Protein AF-0000000084446200 (afdb_homodimer)

pLDDT: mean 96.36, std 4.44, range [69.12, 98.94]

Organism: NCBI:txid207340

InterPro domains:
  IPR011051 RmlC-like cupin domain superfamily [SSF51182] (21-88)
  IPR014710 RmlC-like jelly roll fold [G3DSA:2.60.120.10] (8-110)
  IPR047713 Uncharacterised cupin fold protein DHCW [NF038084] (5-110)

Radius of gyration: 17.18 Å; Cα contacts (8 Å, |Δi|>4): 659; chains: 2; bounding box: 36×48×39 Å

Sequence (220 aa):
MKLPALPFTPVHWDALPATEHKGETGTALWRTLNNGDVRMRVVEYSPGYVADHWCDRGHIIYVLEGMLRSELKDGRSVTLTAGHGYTVSDFGDAPHRSSTETGAKLFIVDMKLPALPFTPVHWDALPATEHKGETGTALWRTLNNGDVRMRVVEYSPGYVADHWCDRGHIIYVLEGMLRSELKDGRSVTLTAGHGYTVSDFGDAPHRSSTETGAKLFIVD

Structure (mmCIF, N/CA/C/O backbone):
data_AF-0000000084446200-model_v1
#
loop_
_entity.id
_entity.type
_entity.pdbx_description
1 polymer 'Cupin 2 conserved barrel domain-containing protein'
#
loop_
_atom_site.group_PDB
_atom_site.id
_atom_site.type_symbol
_atom_site.label_atom_id
_atom_site.label_alt_id
_atom_site.label_comp_id
_atom_site.label_asym_id
_atom_site.label_entity_id
_atom_site.label_seq_id
_atom_site.pdbx_PDB_ins_code
_atom_site.Cartn_x
_atom_site.Cartn_y
_atom_site.Cartn_z
_atom_site.occupancy
_atom_site.B_iso_or_equiv
_atom_site.auth_seq_id
_atom_site.auth_comp_id
_atom_site.auth_asym_id
_atom_site.auth_atom_id
_atom_site.pdbx_PDB_model_num
ATOM 1 N N . MET A 1 1 ? -3.885 -2.074 12.93 1 69.12 1 MET A N 1
ATOM 2 C CA . MET A 1 1 ? -2.547 -2.646 12.828 1 69.12 1 MET A CA 1
ATOM 3 C C . MET A 1 1 ? -1.571 -1.909 13.742 1 69.12 1 MET A C 1
ATOM 5 O O . MET A 1 1 ? -1.647 -0.687 13.883 1 69.12 1 MET A O 1
ATOM 9 N N . LYS A 1 2 ? -0.891 -2.701 14.547 1 76 2 LYS A N 1
ATOM 10 C CA . LYS A 1 2 ? 0.124 -2.051 15.367 1 76 2 LYS A CA 1
ATOM 11 C C . LYS A 1 2 ? 1.47 -2.008 14.656 1 76 2 LYS A C 1
ATOM 13 O O . LYS A 1 2 ? 2.059 -3.051 14.367 1 76 2 LYS A O 1
ATOM 18 N N . LEU A 1 3 ? 1.813 -0.75 14.219 1 82.75 3 LEU A N 1
ATOM 19 C CA . LEU A 1 3 ? 3.121 -0.576 13.594 1 82.75 3 LEU A CA 1
ATOM 20 C C . LEU A 1 3 ? 4.211 -0.43 14.648 1 82.75 3 LEU A C 1
ATOM 22 O O . LEU A 1 3 ? 4.004 0.219 15.68 1 82.75 3 LEU A O 1
ATOM 26 N N . PRO A 1 4 ? 5.262 -1.135 14.43 1 83.94 4 PRO A N 1
ATOM 27 C CA . PRO A 1 4 ? 6.391 -0.859 15.32 1 83.94 4 PRO A CA 1
ATOM 28 C C . PRO A 1 4 ? 6.734 0.626 15.398 1 83.94 4 PRO A C 1
ATOM 30 O O . PRO A 1 4 ? 6.41 1.385 14.477 1 83.94 4 PRO A O 1
ATOM 33 N N . ALA A 1 5 ? 7.41 0.904 16.5 1 87.31 5 ALA A N 1
ATOM 34 C CA . ALA A 1 5 ? 7.762 2.307 16.703 1 87.31 5 ALA A CA 1
ATOM 35 C C . ALA A 1 5 ? 8.625 2.828 15.562 1 87.31 5 ALA A C 1
ATOM 37 O O . ALA A 1 5 ? 9.672 2.25 15.258 1 87.31 5 ALA A O 1
ATOM 38 N N . LEU A 1 6 ? 8.25 3.844 14.914 1 89.88 6 LEU A N 1
ATOM 39 C CA . LEU A 1 6 ? 8.938 4.508 13.812 1 89.88 6 LEU A CA 1
ATOM 40 C C . LEU A 1 6 ? 8.531 5.977 13.727 1 89.88 6 LEU A C 1
ATOM 42 O O . LEU A 1 6 ? 7.344 6.301 13.734 1 89.88 6 LEU A O 1
ATOM 46 N N . PRO A 1 7 ? 9.586 6.828 13.82 1 94.25 7 PRO A N 1
ATOM 47 C CA . PRO A 1 7 ? 9.211 8.227 13.594 1 94.25 7 PRO A CA 1
ATOM 48 C C . PRO A 1 7 ? 8.633 8.461 12.195 1 94.25 7 PRO A C 1
ATOM 50 O O . PRO A 1 7 ? 8.711 7.582 11.336 1 94.25 7 PRO A O 1
ATOM 53 N N . PHE A 1 8 ? 7.965 9.586 12.031 1 96.62 8 PHE A N 1
ATOM 54 C CA . PHE A 1 8 ? 7.539 9.953 10.688 1 96.62 8 PHE A CA 1
ATOM 55 C C . PHE A 1 8 ? 8.711 9.898 9.711 1 96.62 8 PHE A C 1
ATOM 57 O O . PHE A 1 8 ? 9.688 10.633 9.859 1 96.62 8 PHE A O 1
ATOM 64 N N . THR A 1 9 ? 8.617 9.055 8.75 1 96.31 9 THR A N 1
ATOM 65 C CA . THR A 1 9 ? 9.703 8.812 7.809 1 96.31 9 THR A CA 1
ATOM 66 C C . THR A 1 9 ? 9.211 8.945 6.367 1 96.31 9 THR A C 1
ATOM 68 O O . THR A 1 9 ? 8.508 8.062 5.867 1 96.31 9 THR A O 1
ATOM 71 N N . PRO A 1 10 ? 9.539 10.07 5.711 1 97 10 PRO A N 1
ATOM 72 C CA . PRO A 1 10 ? 9.234 10.141 4.281 1 97 10 PRO A CA 1
ATOM 73 C C . PRO A 1 10 ? 10.008 9.109 3.461 1 97 10 PRO A C 1
ATOM 75 O O . PRO A 1 10 ? 11.156 8.789 3.783 1 97 10 PRO A O 1
ATOM 78 N N . VAL A 1 11 ? 9.398 8.633 2.457 1 97.06 11 VAL A N 1
ATOM 79 C CA . VAL A 1 11 ? 10.016 7.605 1.628 1 97.06 11 VAL A CA 1
ATOM 80 C C . VAL A 1 11 ? 9.875 7.973 0.153 1 97.06 11 VAL A C 1
ATOM 82 O O . VAL A 1 11 ? 8.766 8.219 -0.325 1 97.06 11 VAL A O 1
ATOM 85 N N . HIS A 1 12 ? 10.984 8.078 -0.557 1 96.75 12 HIS A N 1
ATOM 86 C CA . HIS A 1 12 ? 10.992 8.016 -2.014 1 96.75 12 HIS A CA 1
ATOM 87 C C . HIS A 1 12 ? 11.219 6.594 -2.51 1 96.75 12 HIS A C 1
ATOM 89 O O . HIS A 1 12 ? 12.359 6.145 -2.627 1 96.75 12 HIS A O 1
ATOM 95 N N . TRP A 1 13 ? 10.156 5.965 -2.805 1 94.62 13 TRP A N 1
ATOM 96 C CA . TRP A 1 13 ? 10.211 4.52 -3.002 1 94.62 13 TRP A CA 1
ATOM 97 C C . TRP A 1 13 ? 11.156 4.16 -4.137 1 94.62 13 TRP A C 1
ATOM 99 O O . TRP A 1 13 ? 11.891 3.172 -4.055 1 94.62 13 TRP A O 1
ATOM 109 N N . ASP A 1 14 ? 11.125 4.953 -5.191 1 91 14 ASP A N 1
ATOM 110 C CA . ASP A 1 14 ? 11.945 4.664 -6.367 1 91 14 ASP A CA 1
ATOM 111 C C . ASP A 1 14 ? 13.422 4.938 -6.094 1 91 14 ASP A C 1
ATOM 113 O O . ASP A 1 14 ? 14.289 4.543 -6.875 1 91 14 ASP A O 1
ATOM 117 N N . ALA A 1 15 ? 13.695 5.598 -5.031 1 94.44 15 ALA A N 1
ATOM 118 C CA . ALA A 1 15 ? 15.078 5.957 -4.734 1 94.44 15 ALA A CA 1
ATOM 119 C C . ALA A 1 15 ? 15.75 4.891 -3.871 1 94.44 15 ALA A C 1
ATOM 121 O O . ALA A 1 15 ? 16.969 4.902 -3.697 1 94.44 15 ALA A O 1
ATOM 122 N N . LEU A 1 16 ? 15 3.973 -3.229 1 96.44 16 LEU A N 1
ATOM 123 C CA . LEU A 1 16 ? 15.57 2.887 -2.439 1 96.44 16 LEU A CA 1
ATOM 124 C C . LEU A 1 16 ? 16.406 1.956 -3.316 1 96.44 16 LEU A C 1
ATOM 126 O O . LEU A 1 16 ? 16.094 1.763 -4.492 1 96.44 16 LEU A O 1
ATOM 130 N N . PRO A 1 17 ? 17.516 1.439 -2.738 1 97.38 17 PRO A N 1
ATOM 131 C CA . PRO A 1 17 ? 18.281 0.461 -3.525 1 97.38 17 PRO A CA 1
ATOM 132 C C . PRO A 1 17 ? 17.438 -0.745 -3.932 1 97.38 17 PRO A C 1
ATOM 134 O O . PRO A 1 17 ? 16.594 -1.2 -3.158 1 97.38 17 PRO A O 1
ATOM 137 N N . ALA A 1 18 ? 17.734 -1.187 -5.137 1 98.06 18 ALA A N 1
ATOM 138 C CA . ALA A 1 18 ? 16.984 -2.326 -5.656 1 98.06 18 ALA A CA 1
ATOM 139 C C . ALA A 1 18 ? 17.812 -3.605 -5.59 1 98.06 18 ALA A C 1
ATOM 141 O O . ALA A 1 18 ? 19.031 -3.568 -5.742 1 98.06 18 ALA A O 1
ATOM 142 N N . THR A 1 19 ? 17.188 -4.734 -5.309 1 98.56 19 THR A N 1
ATOM 143 C CA . THR A 1 19 ? 17.766 -6.062 -5.484 1 98.56 19 THR A CA 1
ATOM 144 C C . THR A 1 19 ? 17.047 -6.824 -6.598 1 98.56 19 THR A C 1
ATOM 146 O O . THR A 1 19 ? 15.828 -6.703 -6.75 1 98.56 19 THR A O 1
ATOM 149 N N . GLU A 1 20 ? 17.812 -7.57 -7.293 1 98.5 20 GLU A N 1
ATOM 150 C CA . GLU A 1 20 ? 17.219 -8.336 -8.383 1 98.5 20 GLU A CA 1
ATOM 151 C C . GLU A 1 20 ? 16.969 -9.781 -7.969 1 98.5 20 GLU A C 1
ATOM 153 O O . GLU A 1 20 ? 17.797 -10.406 -7.32 1 98.5 20 GLU A O 1
ATOM 158 N N . HIS A 1 21 ? 15.812 -10.266 -8.25 1 98.5 21 HIS A N 1
ATOM 159 C CA . HIS A 1 21 ? 15.414 -11.648 -7.992 1 98.5 21 HIS A CA 1
ATOM 160 C C . HIS A 1 21 ? 14.93 -12.328 -9.273 1 98.5 21 HIS A C 1
ATOM 162 O O . HIS A 1 21 ? 14.031 -11.82 -9.945 1 98.5 21 HIS A O 1
ATOM 168 N N . LYS A 1 22 ? 15.469 -13.469 -9.539 1 98.5 22 LYS A N 1
ATOM 169 C CA . LYS A 1 22 ? 15.094 -14.172 -10.758 1 98.5 22 LYS A CA 1
ATOM 170 C C . LYS A 1 22 ? 13.805 -14.977 -10.555 1 98.5 22 LYS A C 1
ATOM 172 O O . LYS A 1 22 ? 13.602 -15.57 -9.492 1 98.5 22 LYS A O 1
ATOM 177 N N . GLY A 1 23 ? 12.961 -14.922 -11.562 1 98.56 23 GLY A N 1
ATOM 178 C CA . GLY A 1 23 ? 11.875 -15.875 -11.656 1 98.56 23 GLY A CA 1
ATOM 179 C C . GLY A 1 23 ? 12.227 -17.109 -12.469 1 98.56 23 GLY A C 1
ATOM 180 O O . GLY A 1 23 ? 13.391 -17.297 -12.836 1 98.56 23 GLY A O 1
ATOM 181 N N . GLU A 1 24 ? 11.172 -18.031 -12.609 1 98.75 24 GLU A N 1
ATOM 182 C CA . GLU A 1 24 ? 11.375 -19.047 -13.633 1 98.75 24 GLU A CA 1
ATOM 183 C C . GLU A 1 24 ? 11.789 -18.406 -14.961 1 98.75 24 GLU A C 1
ATOM 185 O O . GLU A 1 24 ? 12.648 -18.938 -15.664 1 98.75 24 GLU A O 1
ATOM 190 N N . THR A 1 25 ? 11.094 -17.344 -15.312 1 98.88 25 THR A N 1
ATOM 191 C CA . THR A 1 25 ? 11.477 -16.438 -16.391 1 98.88 25 THR A CA 1
ATOM 192 C C . THR A 1 25 ? 11.43 -14.984 -15.922 1 98.88 25 THR A C 1
ATOM 194 O O . THR A 1 25 ? 10.727 -14.656 -14.969 1 98.88 25 THR A O 1
ATOM 197 N N . GLY A 1 26 ? 12.188 -14.117 -16.547 1 98.75 26 GLY A N 1
ATOM 198 C CA . GLY A 1 26 ? 12.188 -12.703 -16.219 1 98.75 26 GLY A CA 1
ATOM 199 C C . GLY A 1 26 ? 12.797 -12.398 -14.859 1 98.75 26 GLY A C 1
ATOM 200 O O . GLY A 1 26 ? 13.477 -13.25 -14.273 1 98.75 26 GLY A O 1
ATOM 201 N N . THR A 1 27 ? 12.594 -11.18 -14.461 1 98.81 27 THR A N 1
ATOM 202 C CA . THR A 1 27 ? 13.211 -10.727 -13.219 1 98.81 27 THR A CA 1
ATOM 203 C C . THR A 1 27 ? 12.25 -9.828 -12.438 1 98.81 27 THR A C 1
ATOM 205 O O . THR A 1 27 ? 11.32 -9.258 -13.008 1 98.81 27 THR A O 1
ATOM 208 N N . ALA A 1 28 ? 12.508 -9.836 -11.148 1 98.81 28 ALA A N 1
ATOM 209 C CA . ALA A 1 28 ? 11.844 -8.906 -10.242 1 98.81 28 ALA A CA 1
ATOM 210 C C . ALA A 1 28 ? 12.852 -7.977 -9.57 1 98.81 28 ALA A C 1
ATOM 212 O O . ALA A 1 28 ? 13.891 -8.43 -9.086 1 98.81 28 ALA A O 1
ATOM 213 N N . LEU A 1 29 ? 12.555 -6.707 -9.641 1 98.75 29 LEU A N 1
ATOM 214 C CA . LEU A 1 29 ? 13.32 -5.734 -8.875 1 98.75 29 LEU A CA 1
ATOM 215 C C . LEU A 1 29 ? 12.578 -5.332 -7.605 1 98.75 29 LEU A C 1
ATOM 217 O O . LEU A 1 29 ? 11.422 -4.895 -7.668 1 98.75 29 LEU A O 1
ATOM 221 N N . TRP A 1 30 ? 13.258 -5.539 -6.461 1 98.62 30 TRP A N 1
ATOM 222 C CA . TRP A 1 30 ? 12.633 -5.25 -5.176 1 98.62 30 TRP A CA 1
ATOM 223 C C . TRP A 1 30 ? 13.281 -4.043 -4.516 1 98.62 30 TRP A C 1
ATOM 225 O O . TRP A 1 30 ? 14.508 -3.99 -4.375 1 98.62 30 TRP A O 1
ATOM 235 N N . ARG A 1 31 ? 12.523 -3.047 -4.211 1 98.56 31 ARG A N 1
ATOM 236 C CA . ARG A 1 31 ? 12.898 -1.97 -3.303 1 98.56 31 ARG A CA 1
ATOM 237 C C . ARG A 1 31 ? 12.156 -2.088 -1.975 1 98.56 31 ARG A C 1
ATOM 239 O O . ARG A 1 31 ? 10.93 -1.956 -1.929 1 98.56 31 ARG A O 1
ATOM 246 N N . THR A 1 32 ? 12.922 -2.346 -0.852 1 97.94 32 THR A N 1
ATOM 247 C CA . THR A 1 32 ? 12.305 -2.818 0.384 1 97.94 32 THR A CA 1
ATOM 248 C C . THR A 1 32 ? 12.625 -1.876 1.541 1 97.94 32 THR A C 1
ATOM 250 O O . THR A 1 32 ? 13.758 -1.409 1.674 1 97.94 32 THR A O 1
ATOM 253 N N . LEU A 1 33 ? 11.633 -1.521 2.305 1 95.94 33 LEU A N 1
ATOM 254 C CA . LEU A 1 33 ? 11.773 -0.875 3.604 1 95.94 33 LEU A CA 1
ATOM 255 C C . LEU A 1 33 ? 11.195 -1.749 4.711 1 95.94 33 LEU A C 1
ATOM 257 O O . LEU A 1 33 ? 10.039 -2.166 4.637 1 95.94 33 LEU A O 1
ATOM 261 N N . ASN A 1 34 ? 12.016 -2.02 5.738 1 94.12 34 ASN A N 1
ATOM 262 C CA . ASN A 1 34 ? 11.57 -2.822 6.875 1 94.12 34 ASN A CA 1
ATOM 263 C C . ASN A 1 34 ? 11.359 -1.964 8.117 1 94.12 34 ASN A C 1
ATOM 265 O O . ASN A 1 34 ? 12.156 -1.072 8.406 1 94.12 34 ASN A O 1
ATOM 269 N N . ASN A 1 35 ? 10.258 -2.174 8.727 1 90.12 35 ASN A N 1
ATOM 270 C CA . ASN A 1 35 ? 9.977 -1.626 10.047 1 90.12 35 ASN A CA 1
ATOM 271 C C . ASN A 1 35 ? 9.469 -2.703 11 1 90.12 35 ASN A C 1
ATOM 273 O O . ASN A 1 35 ? 8.266 -2.951 11.078 1 90.12 35 ASN A O 1
ATOM 277 N N . GLY A 1 36 ? 10.422 -3.236 11.852 1 88.56 36 GLY A N 1
ATOM 278 C CA . GLY A 1 36 ? 10.055 -4.371 12.688 1 88.56 36 GLY A CA 1
ATOM 279 C C . GLY A 1 36 ? 9.578 -5.566 11.883 1 88.56 36 GLY A C 1
ATOM 280 O O . GLY A 1 36 ? 10.273 -6.043 10.992 1 88.56 36 GLY A O 1
ATOM 281 N N . ASP A 1 37 ? 8.328 -5.945 12.148 1 88.19 37 ASP A N 1
ATOM 282 C CA . ASP A 1 37 ? 7.793 -7.129 11.477 1 88.19 37 ASP A CA 1
ATOM 283 C C . ASP A 1 37 ? 6.969 -6.738 10.25 1 88.19 37 ASP A C 1
ATOM 285 O O . ASP A 1 37 ? 6.27 -7.574 9.68 1 88.19 37 ASP A O 1
ATOM 289 N N . VAL A 1 38 ? 7 -5.484 9.891 1 92.62 38 VAL A N 1
ATOM 290 C CA . VAL A 1 38 ? 6.289 -5.012 8.703 1 92.62 38 VAL A CA 1
ATOM 291 C C . VAL A 1 38 ? 7.281 -4.746 7.574 1 92.62 38 VAL A C 1
ATOM 293 O O . VAL A 1 38 ? 8.289 -4.055 7.773 1 92.62 38 VAL A O 1
ATOM 296 N N . ARG A 1 39 ? 7 -5.316 6.488 1 95.5 39 ARG A N 1
ATOM 297 C CA . ARG A 1 39 ? 7.805 -5.098 5.289 1 95.5 39 ARG A CA 1
ATOM 298 C C . ARG A 1 39 ? 6.988 -4.391 4.211 1 95.5 39 ARG A C 1
ATOM 300 O O . ARG A 1 39 ? 5.848 -4.766 3.939 1 95.5 39 ARG A O 1
ATOM 307 N N . MET A 1 40 ? 7.539 -3.311 3.654 1 96.75 40 MET A N 1
ATOM 308 C CA . MET A 1 40 ? 6.98 -2.566 2.529 1 96.75 40 MET A CA 1
ATOM 309 C C . MET A 1 40 ? 7.895 -2.646 1.312 1 96.75 40 MET A C 1
ATOM 311 O O . MET A 1 40 ? 9.109 -2.447 1.427 1 96.75 40 MET A O 1
ATOM 315 N N . ARG A 1 41 ? 7.25 -2.932 0.152 1 97.88 41 ARG A N 1
ATOM 316 C CA . ARG A 1 41 ? 8.094 -3.078 -1.028 1 97.88 41 ARG A CA 1
ATOM 317 C C . ARG A 1 41 ? 7.422 -2.484 -2.262 1 97.88 41 ARG A C 1
ATOM 319 O O . ARG A 1 41 ? 6.207 -2.611 -2.434 1 97.88 41 ARG A O 1
ATOM 326 N N . VAL A 1 42 ? 8.227 -1.873 -3.055 1 98.62 42 VAL A N 1
ATOM 327 C CA . VAL A 1 42 ? 7.859 -1.684 -4.453 1 98.62 42 VAL A CA 1
ATOM 328 C C . VAL A 1 42 ? 8.57 -2.727 -5.316 1 98.62 42 VAL A C 1
ATOM 330 O O . VAL A 1 42 ? 9.797 -2.816 -5.309 1 98.62 42 VAL A O 1
ATOM 333 N N . VAL A 1 43 ? 7.809 -3.488 -5.988 1 98.75 43 VAL A N 1
ATOM 334 C CA . VAL A 1 43 ? 8.328 -4.586 -6.797 1 98.75 43 VAL A CA 1
ATOM 335 C C . VAL A 1 43 ? 8.008 -4.34 -8.273 1 98.75 43 VAL A C 1
ATOM 337 O O . VAL A 1 43 ? 6.879 -3.998 -8.617 1 98.75 43 VAL A O 1
ATOM 340 N N . GLU A 1 44 ? 8.961 -4.465 -9.078 1 98.81 44 GLU A N 1
ATOM 341 C CA . GLU A 1 44 ? 8.773 -4.375 -10.523 1 98.81 44 GLU A CA 1
ATOM 342 C C . GLU A 1 44 ? 9.078 -5.703 -11.203 1 98.81 44 GLU A C 1
ATOM 344 O O . GLU A 1 44 ? 10.18 -6.242 -11.062 1 98.81 44 GLU A O 1
ATOM 349 N N . TYR A 1 45 ? 8.141 -6.184 -11.875 1 98.88 45 TYR A N 1
ATOM 350 C CA . TYR A 1 45 ? 8.32 -7.391 -12.672 1 98.88 45 TYR A CA 1
ATOM 351 C C . TYR A 1 45 ? 8.625 -7.043 -14.125 1 98.88 45 TYR A C 1
ATOM 353 O O . TYR A 1 45 ? 7.938 -6.211 -14.727 1 98.88 45 TYR A O 1
ATOM 361 N N . SER A 1 46 ? 9.594 -7.719 -14.727 1 98.94 46 SER A N 1
ATOM 362 C CA . SER A 1 46 ? 9.883 -7.551 -16.141 1 98.94 46 SER A CA 1
ATOM 363 C C . SER A 1 46 ? 8.82 -8.219 -17.016 1 98.94 46 SER A C 1
ATOM 365 O O . SER A 1 46 ? 8.109 -9.117 -16.547 1 98.94 46 SER A O 1
ATOM 367 N N . PRO A 1 47 ? 8.656 -7.699 -18.281 1 98.88 47 PRO A N 1
ATOM 368 C CA . PRO A 1 47 ? 7.793 -8.445 -19.203 1 98.88 47 PRO A CA 1
ATOM 369 C C . PRO A 1 47 ? 8.156 -9.93 -19.281 1 98.88 47 PRO A C 1
ATOM 371 O O . PRO A 1 47 ? 9.336 -10.273 -19.344 1 98.88 47 PRO A O 1
ATOM 374 N N . GLY A 1 48 ? 7.223 -10.781 -19.234 1 98.88 48 GLY A N 1
ATOM 375 C CA . GLY A 1 48 ? 7.438 -12.219 -19.344 1 98.88 48 GLY A CA 1
ATOM 376 C C . GLY A 1 48 ? 7.809 -12.859 -18.016 1 98.88 48 GLY A C 1
ATOM 377 O O . GLY A 1 48 ? 8.141 -14.047 -17.969 1 98.88 48 GLY A O 1
ATOM 378 N N . TYR A 1 49 ? 7.746 -12.18 -16.891 1 98.94 49 TYR A N 1
ATOM 379 C CA . TYR A 1 49 ? 8.117 -12.688 -15.57 1 98.94 49 TYR A CA 1
ATOM 380 C C . TYR A 1 49 ? 7.152 -13.781 -15.125 1 98.94 49 TYR A C 1
ATOM 382 O O . TYR A 1 49 ? 5.934 -13.641 -15.258 1 98.94 49 TYR A O 1
ATOM 390 N N . VAL A 1 50 ? 7.668 -14.828 -14.609 1 98.88 50 VAL A N 1
ATOM 391 C CA . VAL A 1 50 ? 6.953 -15.891 -13.906 1 98.88 50 VAL A CA 1
ATOM 392 C C . VAL A 1 50 ? 7.676 -16.219 -12.602 1 98.88 50 VAL A C 1
ATOM 394 O O . VAL A 1 50 ? 8.852 -16.594 -12.609 1 98.88 50 VAL A O 1
ATOM 397 N N . ALA A 1 51 ? 7.004 -16.047 -11.5 1 98.75 51 ALA A N 1
ATOM 398 C CA . ALA A 1 51 ? 7.609 -16.359 -10.203 1 98.75 51 ALA A CA 1
ATOM 399 C C . ALA A 1 51 ? 8.125 -17.797 -10.164 1 98.75 51 ALA A C 1
ATOM 401 O O . ALA A 1 51 ? 7.488 -18.703 -10.703 1 98.75 51 ALA A O 1
ATOM 402 N N . ASP A 1 52 ? 9.148 -18.047 -9.422 1 98.56 52 ASP A N 1
ATOM 403 C CA . ASP A 1 52 ? 9.766 -19.359 -9.367 1 98.56 52 ASP A CA 1
ATOM 404 C C . ASP A 1 52 ? 9.23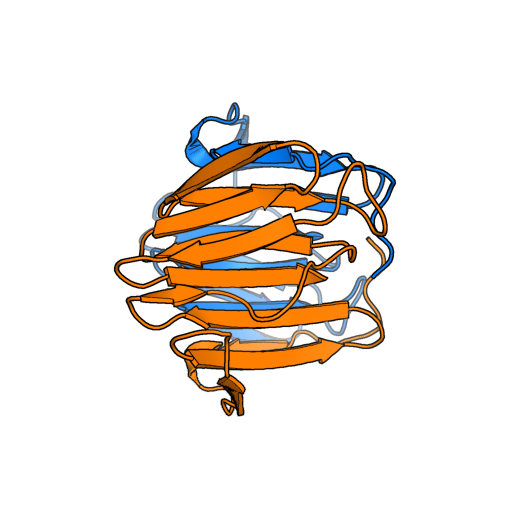4 -20.172 -8.195 1 98.56 52 ASP A C 1
ATOM 406 O O . ASP A 1 52 ? 9.82 -21.188 -7.812 1 98.56 52 ASP A O 1
ATOM 410 N N . HIS A 1 53 ? 8.219 -19.734 -7.438 1 98.25 53 HIS A N 1
ATOM 411 C CA . HIS A 1 53 ? 7.66 -20.438 -6.285 1 98.25 53 HIS A CA 1
ATOM 412 C C . HIS A 1 53 ? 6.184 -20.094 -6.102 1 98.25 53 HIS A C 1
ATOM 414 O O . HIS A 1 53 ? 5.68 -19.141 -6.715 1 98.25 53 HIS A O 1
ATOM 420 N N . TRP A 1 54 ? 5.543 -20.891 -5.328 1 97.94 54 TRP A N 1
ATOM 421 C CA . TRP A 1 54 ? 4.203 -20.609 -4.816 1 97.94 54 TRP A CA 1
ATOM 422 C C . TRP A 1 54 ? 4.27 -20 -3.422 1 97.94 54 TRP A C 1
ATOM 424 O O . TRP A 1 54 ? 4.785 -20.625 -2.486 1 97.94 54 TRP A O 1
ATOM 434 N N . CYS A 1 55 ? 3.77 -18.766 -3.373 1 97.44 55 CYS A N 1
ATOM 435 C CA . CYS A 1 55 ? 3.816 -18.078 -2.09 1 97.44 55 CYS A CA 1
ATOM 436 C C . CYS A 1 55 ? 2.588 -18.406 -1.25 1 97.44 55 CYS A C 1
ATOM 438 O O . CYS A 1 55 ? 1.466 -18.406 -1.758 1 97.44 55 CYS A O 1
ATOM 440 N N . ASP A 1 56 ? 2.771 -18.656 0.046 1 96.56 56 ASP A N 1
ATOM 441 C CA . ASP A 1 56 ? 1.648 -18.891 0.947 1 96.56 56 ASP A CA 1
ATOM 442 C C . ASP A 1 56 ? 1.646 -17.891 2.098 1 96.56 56 ASP A C 1
ATOM 444 O O . ASP A 1 56 ? 0.964 -18.094 3.105 1 96.56 56 ASP A O 1
ATOM 448 N N . ARG A 1 57 ? 2.404 -16.859 1.944 1 94.56 57 ARG A N 1
ATOM 449 C CA . ARG A 1 57 ? 2.455 -15.812 2.957 1 94.56 57 ARG A CA 1
ATOM 450 C C . ARG A 1 57 ? 1.402 -14.742 2.693 1 94.56 57 ARG A C 1
ATOM 452 O O . ARG A 1 57 ? 0.851 -14.664 1.593 1 94.56 57 ARG A O 1
ATOM 459 N N . GLY A 1 58 ? 1.12 -14 3.707 1 94.69 58 GLY A N 1
ATOM 460 C CA . GLY A 1 58 ? 0.147 -12.922 3.615 1 94.69 58 GLY A CA 1
ATOM 461 C C . GLY A 1 58 ? 0.697 -11.672 2.947 1 94.69 58 GLY A C 1
ATOM 462 O O . GLY A 1 58 ? 1.853 -11.305 3.166 1 94.69 58 GLY A O 1
ATOM 463 N N . HIS A 1 59 ? -0.16 -11.023 2.094 1 94.44 59 HIS A N 1
ATOM 464 C CA . HIS A 1 59 ? 0.201 -9.805 1.374 1 94.44 59 HIS A CA 1
ATOM 465 C C . HIS A 1 59 ? -0.999 -8.875 1.228 1 94.44 59 HIS A C 1
ATOM 467 O O . HIS A 1 59 ? -2.133 -9.336 1.074 1 94.44 59 HIS A O 1
ATOM 473 N N . ILE A 1 60 ? -0.749 -7.648 1.298 1 96.88 60 ILE A N 1
ATOM 474 C CA . ILE A 1 60 ? -1.604 -6.605 0.737 1 96.88 60 ILE A CA 1
ATOM 475 C C . ILE A 1 60 ? -0.93 -5.988 -0.487 1 96.88 60 ILE A C 1
ATOM 477 O O . ILE A 1 60 ? 0.172 -5.445 -0.388 1 96.88 60 ILE A O 1
ATOM 481 N N . ILE A 1 61 ? -1.579 -6.059 -1.648 1 97.75 61 ILE A N 1
ATOM 482 C CA . ILE A 1 61 ? -0.927 -5.629 -2.879 1 97.75 61 ILE A CA 1
ATOM 483 C C . ILE A 1 61 ? -1.766 -4.547 -3.557 1 97.75 61 ILE A C 1
ATOM 485 O O . ILE A 1 61 ? -2.994 -4.652 -3.617 1 97.75 61 ILE A O 1
ATOM 489 N N . TYR A 1 62 ? -1.2 -3.549 -4.023 1 98.69 62 TYR A N 1
ATOM 490 C CA . TYR A 1 62 ? -1.749 -2.574 -4.961 1 98.69 62 TYR A CA 1
ATOM 491 C C . TYR A 1 62 ? -0.97 -2.58 -6.273 1 98.69 62 TYR A C 1
ATOM 493 O O . TYR A 1 62 ? 0.246 -2.377 -6.277 1 98.69 62 TYR A O 1
ATOM 501 N N . VAL A 1 63 ? -1.631 -2.85 -7.383 1 98.81 63 VAL A N 1
ATOM 502 C CA . VAL A 1 63 ? -0.968 -2.791 -8.68 1 98.81 63 VAL A CA 1
ATOM 503 C C . VAL A 1 63 ? -0.845 -1.339 -9.133 1 98.81 63 VAL A C 1
ATOM 505 O O . VAL A 1 63 ? -1.849 -0.69 -9.445 1 98.81 63 VAL A O 1
ATOM 508 N N . LEU A 1 64 ? 0.378 -0.886 -9.164 1 98.5 64 LEU A N 1
ATOM 509 C CA . LEU A 1 64 ? 0.662 0.498 -9.531 1 98.5 64 LEU A CA 1
ATOM 510 C C . LEU A 1 64 ? 0.622 0.682 -11.047 1 98.5 64 LEU A C 1
ATOM 512 O O . LEU A 1 64 ? 0.122 1.695 -11.539 1 98.5 64 LEU A O 1
ATOM 516 N N . GLU A 1 65 ? 1.207 -0.206 -11.742 1 98.44 65 GLU A N 1
ATOM 517 C CA . GLU A 1 65 ? 1.345 -0.161 -13.195 1 98.44 65 GLU A CA 1
ATOM 518 C C . GLU A 1 65 ? 1.311 -1.563 -13.797 1 98.44 65 GLU A C 1
ATOM 520 O O . GLU A 1 65 ? 1.762 -2.523 -13.164 1 98.44 65 GLU A O 1
ATOM 525 N N . GLY A 1 66 ? 0.823 -1.678 -15.031 1 98.69 66 GLY A N 1
ATOM 526 C CA . GLY A 1 66 ? 0.91 -2.906 -15.805 1 98.69 66 GLY A CA 1
ATOM 527 C C . GLY A 1 66 ? -0.173 -3.91 -15.453 1 98.69 66 GLY A C 1
ATOM 528 O O . GLY A 1 66 ? -1.309 -3.529 -15.164 1 98.69 66 GLY A O 1
ATOM 529 N N . MET A 1 67 ? 0.113 -5.16 -15.734 1 98.75 67 MET A N 1
ATOM 530 C CA . MET A 1 67 ? -0.843 -6.25 -15.57 1 98.75 67 MET A CA 1
ATOM 531 C C . MET A 1 67 ? -0.209 -7.418 -14.812 1 98.75 67 MET A C 1
ATOM 533 O O . MET A 1 67 ? 0.871 -7.883 -15.18 1 98.75 67 MET A O 1
ATOM 537 N N . LEU A 1 68 ? -0.833 -7.828 -13.75 1 98.81 68 LEU A N 1
ATOM 538 C CA . LEU A 1 68 ? -0.404 -8.961 -12.93 1 98.81 68 LEU A CA 1
ATOM 539 C C . LEU A 1 68 ? -1.382 -10.125 -13.055 1 98.81 68 LEU A C 1
ATOM 541 O O . LEU A 1 68 ? -2.592 -9.938 -12.914 1 98.81 68 LEU A O 1
ATOM 545 N N . ARG A 1 69 ? -0.87 -11.203 -13.359 1 98.81 69 ARG A N 1
ATOM 546 C CA . ARG A 1 69 ? -1.646 -12.438 -13.258 1 98.81 69 ARG A CA 1
ATOM 547 C C . ARG A 1 69 ? -1.294 -13.203 -11.984 1 98.81 69 ARG A C 1
ATOM 549 O O . ARG A 1 69 ? -0.122 -13.484 -11.734 1 98.81 69 ARG A O 1
ATOM 556 N N . SER A 1 70 ? -2.256 -13.516 -11.156 1 98.62 70 SER A N 1
ATOM 557 C CA . SER A 1 70 ? -2.078 -14.336 -9.961 1 98.62 70 SER A CA 1
ATOM 558 C C . SER A 1 70 ? -2.822 -15.656 -10.086 1 98.62 70 SER A C 1
ATOM 560 O O . SER A 1 70 ? -4.043 -15.68 -10.25 1 98.62 70 SER A O 1
ATOM 562 N N . GLU A 1 71 ? -2.109 -16.703 -10.047 1 98.5 71 GLU A N 1
ATOM 563 C CA . GLU A 1 71 ? -2.676 -18.047 -10.07 1 98.5 71 GLU A CA 1
ATOM 564 C C . GLU A 1 71 ? -2.639 -18.688 -8.688 1 98.5 71 GLU A C 1
ATOM 566 O O . GLU A 1 71 ? -1.667 -18.531 -7.945 1 98.5 71 GLU A O 1
ATOM 571 N N . LEU A 1 72 ? -3.77 -19.328 -8.352 1 98.25 72 LEU A N 1
ATOM 572 C CA . LEU A 1 72 ? -3.793 -20.078 -7.098 1 98.25 72 LEU A CA 1
ATOM 573 C C . LEU A 1 72 ? -3.689 -21.578 -7.359 1 98.25 72 LEU A C 1
ATOM 575 O O . LEU A 1 72 ? -4.188 -22.062 -8.375 1 98.25 72 LEU A O 1
ATOM 579 N N . LYS A 1 73 ? -3.064 -22.25 -6.438 1 97.69 73 LYS A N 1
ATOM 580 C CA . LYS A 1 73 ? -2.82 -23.672 -6.602 1 97.69 73 LYS A CA 1
ATOM 581 C C . LYS A 1 73 ? -4.133 -24.438 -6.723 1 97.69 73 LYS A C 1
ATOM 583 O O . LYS A 1 73 ? -4.152 -25.578 -7.215 1 97.69 73 LYS A O 1
ATOM 588 N N . ASP A 1 74 ? -5.156 -23.922 -6.246 1 97.31 74 ASP A N 1
ATOM 589 C CA . ASP A 1 74 ? -6.438 -24.609 -6.309 1 97.31 74 ASP A CA 1
ATOM 590 C C . ASP A 1 74 ? -7.113 -24.391 -7.66 1 97.31 74 ASP A C 1
ATOM 592 O O . ASP A 1 74 ? -8.281 -24.766 -7.844 1 97.31 74 ASP A O 1
ATOM 596 N N . GLY A 1 75 ? -6.469 -23.656 -8.578 1 97.5 75 GLY A N 1
ATOM 597 C CA . GLY A 1 75 ? -6.969 -23.531 -9.938 1 97.5 75 GLY A CA 1
ATOM 598 C C . GLY A 1 75 ? -7.52 -22.156 -10.258 1 97.5 75 GLY A C 1
ATOM 599 O O . GLY A 1 75 ? -7.707 -21.812 -11.422 1 97.5 75 GLY A O 1
ATOM 600 N N . ARG A 1 76 ? -7.852 -21.328 -9.258 1 97.31 76 ARG A N 1
ATOM 601 C CA . ARG A 1 76 ? -8.32 -19.969 -9.484 1 97.31 76 ARG A CA 1
ATOM 602 C C . ARG A 1 76 ? -7.219 -19.094 -10.07 1 97.31 76 ARG A C 1
ATOM 604 O O . ARG A 1 76 ? -6.035 -19.344 -9.852 1 97.31 76 ARG A O 1
ATOM 611 N N . SER A 1 77 ? -7.602 -18.156 -10.867 1 98 77 SER A N 1
ATOM 612 C CA . SER A 1 77 ? -6.676 -17.156 -11.391 1 98 77 SER A CA 1
ATOM 613 C C . SER A 1 77 ? -7.363 -15.805 -11.555 1 98 77 SER A C 1
ATOM 615 O O . SER A 1 77 ? -8.531 -15.742 -11.93 1 98 77 SER A O 1
ATOM 617 N N . VAL A 1 78 ? -6.656 -14.812 -11.289 1 98.25 78 VAL A N 1
ATOM 618 C CA . VAL A 1 78 ? -7.172 -13.469 -11.492 1 98.25 78 VAL A CA 1
ATOM 619 C C . VAL A 1 78 ? -6.133 -12.617 -12.227 1 98.25 78 VAL A C 1
ATOM 621 O O . VAL A 1 78 ? -4.93 -12.836 -12.078 1 98.25 78 VAL A O 1
ATOM 624 N N . THR A 1 79 ? -6.59 -11.742 -13.039 1 98.62 79 THR A N 1
ATOM 625 C CA . THR A 1 79 ? -5.758 -10.719 -13.672 1 98.62 79 THR A CA 1
ATOM 626 C C . THR A 1 79 ? -6.039 -9.344 -13.078 1 98.62 79 THR A C 1
ATOM 628 O O . THR A 1 79 ? -7.191 -8.914 -13.008 1 98.62 79 THR A O 1
ATOM 631 N N . LEU A 1 80 ? -5.008 -8.703 -12.672 1 98.44 80 LEU A N 1
ATOM 632 C CA . LEU A 1 80 ? -5.102 -7.422 -11.984 1 98.44 80 LEU A CA 1
ATOM 633 C C . LEU A 1 80 ? -4.328 -6.348 -12.742 1 98.44 80 LEU A C 1
ATOM 635 O O . LEU A 1 80 ? -3.199 -6.578 -13.18 1 98.44 80 LEU A O 1
ATOM 639 N N . THR A 1 81 ? -4.93 -5.164 -12.961 1 98.56 81 THR A N 1
ATOM 640 C CA . THR A 1 81 ? -4.27 -4.035 -13.609 1 98.56 81 THR A CA 1
ATOM 641 C C . THR A 1 81 ? -4.168 -2.848 -12.656 1 98.56 81 THR A C 1
ATOM 643 O O . THR A 1 81 ? -4.598 -2.932 -11.508 1 98.56 81 THR A O 1
ATOM 646 N N . ALA A 1 82 ? -3.52 -1.82 -13.141 1 98.25 82 ALA A N 1
ATOM 647 C CA . ALA A 1 82 ? -3.34 -0.644 -12.289 1 98.25 82 ALA A CA 1
ATOM 648 C C . ALA A 1 82 ? -4.648 -0.261 -11.602 1 98.25 82 ALA A C 1
ATOM 650 O O . ALA A 1 82 ? -5.703 -0.218 -12.234 1 98.25 82 ALA A O 1
ATOM 651 N N . GLY A 1 83 ? -4.598 -0.092 -10.25 1 97.81 83 GLY A N 1
ATOM 652 C CA . GLY A 1 83 ? -5.797 0.241 -9.5 1 97.81 83 GLY A CA 1
ATOM 653 C C . GLY A 1 83 ? -6.477 -0.972 -8.891 1 97.81 83 GLY A C 1
ATOM 654 O O . GLY A 1 83 ? -7.398 -0.836 -8.086 1 97.81 83 GLY A O 1
ATOM 655 N N . HIS A 1 84 ? -6.043 -2.125 -9.289 1 98.25 84 HIS A N 1
ATOM 656 C CA . HIS A 1 84 ? -6.492 -3.369 -8.672 1 98.25 84 HIS A CA 1
ATOM 657 C C . HIS A 1 84 ? -5.496 -3.859 -7.629 1 98.25 84 HIS A C 1
ATOM 659 O O . HIS A 1 84 ? -4.5 -3.186 -7.352 1 98.25 84 HIS A O 1
ATOM 665 N N . GLY A 1 85 ? -5.75 -4.977 -7.008 1 98 85 GLY A N 1
ATOM 666 C CA . GLY A 1 85 ? -4.871 -5.645 -6.059 1 98 85 GLY A CA 1
ATOM 667 C C . GLY A 1 85 ? -5.504 -6.871 -5.426 1 98 85 GLY A C 1
ATOM 668 O O . GLY A 1 85 ? -6.465 -7.43 -5.961 1 98 85 GLY A O 1
ATOM 669 N N . TYR A 1 86 ? -4.891 -7.32 -4.348 1 97.75 86 TYR A N 1
ATOM 670 C CA . TYR A 1 86 ? -5.492 -8.383 -3.553 1 97.75 86 TYR A CA 1
ATOM 671 C C . TYR A 1 86 ? -4.973 -8.359 -2.121 1 97.75 86 TYR A C 1
ATOM 673 O O . TYR A 1 86 ? -3.965 -7.703 -1.833 1 97.75 86 TYR A O 1
ATOM 681 N N . THR A 1 87 ? -5.688 -8.961 -1.261 1 96.62 87 THR A N 1
ATOM 682 C CA . THR A 1 87 ? -5.266 -9.242 0.108 1 96.62 87 THR A CA 1
ATOM 683 C C . THR A 1 87 ? -5.367 -10.734 0.41 1 96.62 87 THR A C 1
ATOM 685 O O . THR A 1 87 ? -6.262 -11.414 -0.096 1 96.62 87 THR A O 1
ATOM 688 N N . VAL A 1 88 ? -4.434 -11.203 1.132 1 96.56 88 VAL A N 1
ATOM 689 C CA . VAL A 1 88 ? -4.434 -12.609 1.53 1 96.56 88 VAL A CA 1
ATOM 690 C C . VAL A 1 88 ? -3.67 -12.773 2.842 1 96.56 88 VAL A C 1
ATOM 692 O O . VAL A 1 88 ? -2.672 -12.086 3.076 1 96.56 88 VAL A O 1
ATOM 695 N N . SER A 1 89 ? -4.191 -13.578 3.738 1 95.12 89 SER A N 1
ATOM 696 C CA . SER A 1 89 ? -3.498 -13.875 4.988 1 95.12 89 SER A CA 1
ATOM 697 C C . SER A 1 89 ? -2.463 -14.977 4.801 1 95.12 89 SER A C 1
ATOM 699 O O . SER A 1 89 ? -2.447 -15.648 3.77 1 95.12 89 SER A O 1
ATOM 701 N N . ASP A 1 90 ? -1.55 -15.07 5.828 1 94.25 90 ASP A N 1
ATOM 702 C CA . ASP A 1 90 ? -0.637 -16.203 5.852 1 94.25 90 ASP A CA 1
ATOM 703 C C . ASP A 1 90 ? -1.402 -17.531 5.777 1 94.25 90 ASP A C 1
ATOM 705 O O . ASP A 1 90 ? -2.373 -17.734 6.512 1 94.25 90 ASP A O 1
ATOM 709 N N . PHE A 1 91 ? -0.903 -18.328 4.812 1 92.88 91 PHE A N 1
ATOM 710 C CA . PHE A 1 91 ? -1.495 -19.656 4.66 1 92.88 91 PHE A CA 1
ATOM 711 C C . PHE A 1 91 ? -2.99 -19.547 4.383 1 92.88 91 PHE A C 1
ATOM 713 O O . PHE A 1 91 ? -3.783 -20.312 4.938 1 92.88 91 PHE A O 1
ATOM 720 N N . GLY A 1 92 ? -3.299 -18.578 3.662 1 90.12 92 GLY A N 1
ATOM 721 C CA . GLY A 1 92 ? -4.684 -18.406 3.256 1 90.12 92 GLY A CA 1
ATOM 722 C C . GLY A 1 92 ? -5.266 -19.641 2.6 1 90.12 92 GLY A C 1
ATOM 723 O O . GLY A 1 92 ? -4.895 -20.766 2.941 1 90.12 92 GLY A O 1
ATOM 724 N N . ASP A 1 93 ? -6.191 -19.484 1.697 1 93.62 93 ASP A N 1
ATOM 725 C CA . ASP A 1 93 ? -6.938 -20.594 1.105 1 93.62 93 ASP A CA 1
ATOM 726 C C . ASP A 1 93 ? -6.035 -21.438 0.21 1 93.62 93 ASP A C 1
ATOM 728 O O . ASP A 1 93 ? -6.184 -22.656 0.152 1 93.62 93 ASP A O 1
ATOM 732 N N . ALA A 1 94 ? -5.18 -20.781 -0.585 1 96.19 94 ALA A N 1
ATOM 733 C CA . ALA A 1 94 ? -4.246 -21.516 -1.428 1 96.19 94 ALA A CA 1
ATOM 734 C C . ALA A 1 94 ? -3.014 -20.688 -1.756 1 96.19 94 ALA A C 1
ATOM 736 O O . ALA A 1 94 ? -3.109 -19.469 -1.917 1 96.19 94 ALA A O 1
ATOM 737 N N . PRO A 1 95 ? -1.882 -21.438 -1.886 1 97.88 95 PRO A N 1
ATOM 738 C CA . PRO A 1 95 ? -0.708 -20.703 -2.361 1 97.88 95 PRO A CA 1
ATOM 739 C C . PRO A 1 95 ? -0.937 -20.031 -3.719 1 97.88 95 PRO A C 1
ATOM 741 O O . PRO A 1 95 ? -1.704 -20.547 -4.539 1 97.88 95 PRO A O 1
ATOM 744 N N . HIS A 1 96 ? -0.353 -18.906 -3.939 1 98.38 96 HIS A N 1
ATOM 745 C CA . HIS A 1 96 ? -0.536 -18.156 -5.184 1 98.38 96 HIS A CA 1
ATOM 746 C C . HIS A 1 96 ? 0.799 -17.922 -5.879 1 98.38 96 HIS A C 1
ATOM 748 O O . HIS A 1 96 ? 1.849 -17.906 -5.23 1 98.38 96 HIS A O 1
ATOM 754 N N . ARG A 1 97 ? 0.811 -17.766 -7.184 1 98.69 97 ARG A N 1
ATOM 755 C CA . ARG A 1 97 ? 1.979 -17.5 -8.016 1 98.69 97 ARG A CA 1
ATOM 756 C C . ARG A 1 97 ? 1.737 -16.312 -8.945 1 98.69 97 ARG A C 1
ATOM 758 O O . ARG A 1 97 ? 0.691 -16.219 -9.586 1 98.69 97 ARG A O 1
ATOM 765 N N . SER A 1 98 ? 2.74 -15.43 -9 1 98.62 98 SER A N 1
ATOM 766 C CA . SER A 1 98 ? 2.621 -14.203 -9.781 1 98.62 98 SER A CA 1
ATOM 767 C C . SER A 1 98 ? 3.273 -14.352 -11.148 1 98.62 98 SER A C 1
ATOM 769 O O . SER A 1 98 ? 4.344 -14.953 -11.273 1 98.62 98 SER A O 1
ATOM 771 N N . SER A 1 99 ? 2.672 -13.812 -12.164 1 98.88 99 SER A N 1
ATOM 772 C CA . SER A 1 99 ? 3.27 -13.688 -13.492 1 98.88 99 SER A CA 1
ATOM 773 C C . SER A 1 99 ? 2.742 -12.453 -14.219 1 98.88 99 SER A C 1
ATOM 775 O O . SER A 1 99 ? 1.751 -11.852 -13.805 1 98.88 99 SER A O 1
ATOM 777 N N . THR A 1 100 ? 3.461 -12.07 -15.258 1 98.94 100 THR A N 1
ATOM 778 C CA . THR A 1 100 ? 3.039 -10.961 -16.109 1 98.94 100 THR A CA 1
ATOM 779 C C . THR A 1 100 ? 3.621 -11.102 -17.516 1 98.94 100 THR A C 1
ATOM 781 O O . THR A 1 100 ? 4.77 -11.516 -17.672 1 98.94 100 THR A O 1
ATOM 784 N N . GLU A 1 101 ? 2.855 -10.805 -18.469 1 98.69 101 GLU A N 1
ATOM 785 C CA . GLU A 1 101 ? 3.326 -10.828 -19.859 1 98.69 101 GLU A CA 1
ATOM 786 C C . GLU A 1 101 ? 4.043 -9.531 -20.219 1 98.69 101 GLU A C 1
ATOM 788 O O . GLU A 1 101 ? 5.066 -9.547 -20.906 1 98.69 101 GLU A O 1
ATOM 793 N N . THR A 1 102 ? 3.539 -8.391 -19.781 1 98.75 102 THR A N 1
ATOM 794 C CA . THR A 1 102 ? 3.994 -7.105 -20.297 1 98.75 102 THR A CA 1
ATOM 795 C C . THR A 1 102 ? 4.734 -6.324 -19.219 1 98.75 102 THR A C 1
ATOM 797 O O . THR A 1 102 ? 5.25 -5.234 -19.469 1 98.75 1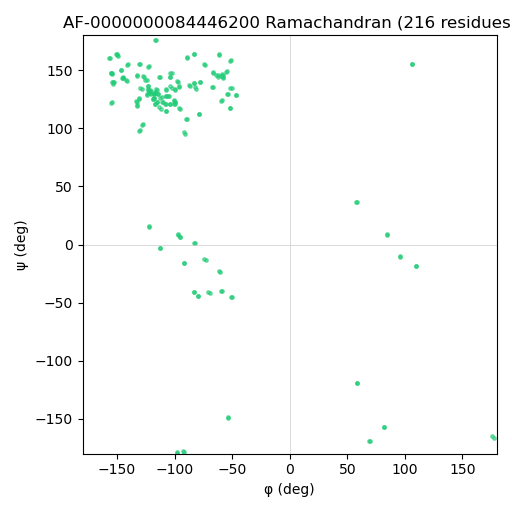02 THR A O 1
ATOM 800 N N . GLY A 1 103 ? 4.809 -6.859 -18 1 98.88 103 GLY A N 1
ATOM 801 C CA . GLY A 1 103 ? 5.398 -6.148 -16.875 1 98.88 103 GLY A CA 1
ATOM 802 C C . GLY A 1 103 ? 4.367 -5.645 -15.875 1 98.88 103 GLY A C 1
ATOM 803 O O . GLY A 1 103 ? 3.191 -5.5 -16.219 1 98.88 103 GLY A O 1
ATOM 804 N N . ALA A 1 104 ? 4.809 -5.461 -14.664 1 98.88 104 ALA A N 1
ATOM 805 C CA . ALA A 1 104 ? 3.955 -4.926 -13.609 1 98.88 104 ALA A CA 1
ATOM 806 C C . ALA A 1 104 ? 4.789 -4.254 -12.516 1 98.88 104 ALA A C 1
ATOM 808 O O . ALA A 1 104 ? 5.941 -4.625 -12.289 1 98.88 104 ALA A O 1
ATOM 809 N N . LYS A 1 105 ? 4.234 -3.266 -11.953 1 98.88 105 LYS A N 1
ATOM 810 C CA . LYS A 1 105 ? 4.773 -2.619 -10.758 1 98.88 105 LYS A CA 1
ATOM 811 C C . LYS A 1 105 ? 3.773 -2.67 -9.602 1 98.88 105 LYS A C 1
ATOM 813 O O . LYS A 1 105 ? 2.598 -2.338 -9.781 1 98.88 105 LYS A O 1
ATOM 818 N N . LEU A 1 106 ? 4.223 -3.123 -8.422 1 98.75 106 LEU A N 1
ATOM 819 C CA . LEU A 1 106 ? 3.35 -3.381 -7.281 1 98.75 106 LEU A CA 1
ATOM 820 C C . LEU A 1 106 ? 3.838 -2.639 -6.043 1 98.75 106 LEU A C 1
ATOM 822 O O . LEU A 1 106 ? 5.043 -2.465 -5.855 1 98.75 106 LEU A O 1
ATOM 826 N N . PHE A 1 107 ? 2.951 -2.18 -5.246 1 98.69 107 PHE A N 1
ATOM 827 C CA . PHE A 1 107 ? 3.227 -1.83 -3.857 1 98.69 107 PHE A CA 1
ATOM 828 C C . PHE A 1 107 ? 2.689 -2.898 -2.914 1 98.69 107 PHE A C 1
ATOM 830 O O . PHE A 1 107 ? 1.512 -3.258 -2.98 1 98.69 107 PHE A O 1
ATOM 837 N N . ILE A 1 108 ? 3.549 -3.482 -2.127 1 98.06 108 ILE A N 1
ATOM 838 C CA . ILE A 1 108 ? 3.217 -4.633 -1.292 1 98.06 108 ILE A CA 1
ATOM 839 C C . ILE A 1 108 ? 3.51 -4.309 0.172 1 98.06 108 ILE A C 1
ATOM 841 O O . ILE A 1 108 ? 4.57 -3.766 0.494 1 98.06 108 ILE A O 1
ATOM 845 N N . VAL A 1 109 ? 2.58 -4.574 1.027 1 96.75 109 VAL A N 1
ATOM 846 C CA . VAL A 1 109 ? 2.781 -4.496 2.471 1 96.75 109 VAL A CA 1
ATOM 847 C C . VAL A 1 109 ? 2.555 -5.871 3.098 1 96.75 109 VAL A C 1
ATOM 849 O O . VAL A 1 109 ? 1.506 -6.484 2.898 1 96.7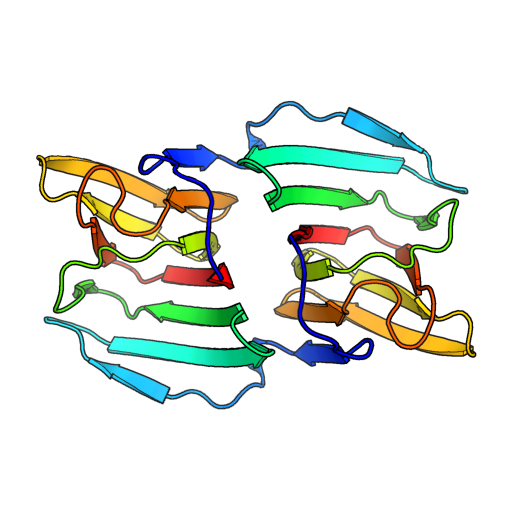5 109 VAL A O 1
ATOM 852 N N . ASP A 1 110 ? 3.566 -6.32 3.844 1 93.38 110 ASP A N 1
ATOM 853 C CA . ASP A 1 110 ? 3.391 -7.609 4.5 1 93.38 110 ASP A CA 1
ATOM 854 C C . ASP A 1 110 ? 4.305 -7.738 5.719 1 93.38 110 ASP A C 1
ATOM 856 O O . ASP A 1 110 ? 5.227 -6.938 5.895 1 93.38 110 ASP A O 1
ATOM 860 N N . MET B 1 1 ? 4.344 -8.938 9.422 1 69.94 1 MET B N 1
ATOM 861 C CA . MET B 1 1 ? 3.014 -8.523 9.859 1 69.94 1 MET B CA 1
ATOM 862 C C . MET B 1 1 ? 2.045 -9.703 9.844 1 69.94 1 MET B C 1
ATOM 864 O O . MET B 1 1 ? 2.096 -10.539 8.945 1 69.94 1 MET B O 1
ATOM 868 N N . LYS B 1 2 ? 1.373 -9.875 10.969 1 77.25 2 LYS B N 1
ATOM 869 C CA . LYS B 1 2 ? 0.362 -10.93 10.969 1 77.25 2 LYS B CA 1
ATOM 870 C C . LYS B 1 2 ? -0.998 -10.391 10.539 1 77.25 2 LYS B C 1
ATOM 872 O O . LYS B 1 2 ? -1.573 -9.531 11.211 1 77.25 2 LYS B O 1
ATOM 877 N N . LEU B 1 3 ? -1.362 -10.82 9.289 1 83.75 3 LEU B N 1
ATOM 878 C CA . LEU B 1 3 ? -2.68 -10.43 8.797 1 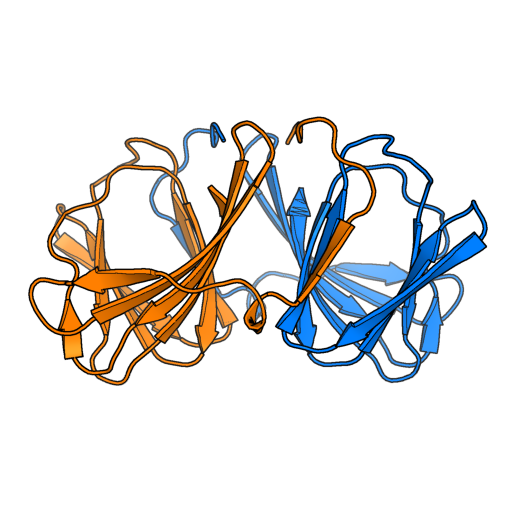83.75 3 LEU B CA 1
ATOM 879 C C . LEU B 1 3 ? -3.76 -11.359 9.352 1 83.75 3 LEU B C 1
ATOM 881 O O . LEU B 1 3 ? -3.549 -12.562 9.461 1 83.75 3 LEU B O 1
ATOM 885 N N . PRO B 1 4 ? -4.816 -10.75 9.781 1 84.69 4 PRO B N 1
ATOM 886 C CA . PRO B 1 4 ? -5.938 -11.625 10.125 1 84.69 4 PRO B CA 1
ATOM 887 C C . PRO B 1 4 ? -6.293 -12.594 9 1 84.69 4 PRO B C 1
ATOM 889 O O . PRO B 1 4 ? -5.988 -12.328 7.832 1 84.69 4 PRO B O 1
ATOM 892 N N . ALA B 1 5 ? -6.953 -13.648 9.438 1 87.81 5 ALA B N 1
ATOM 893 C CA . ALA B 1 5 ? -7.305 -14.672 8.461 1 87.81 5 ALA B CA 1
ATOM 894 C C . ALA B 1 5 ? -8.172 -14.094 7.352 1 87.81 5 ALA B C 1
ATOM 896 O O . ALA B 1 5 ? -9.219 -13.492 7.621 1 87.81 5 ALA B O 1
ATOM 897 N N . LEU B 1 6 ? -7.809 -14.211 6.145 1 90.56 6 LEU B N 1
ATOM 898 C CA . LEU B 1 6 ? -8.508 -13.758 4.949 1 90.56 6 LEU B CA 1
ATOM 899 C C . LEU B 1 6 ? -8.102 -14.586 3.734 1 90.56 6 LEU B C 1
ATOM 901 O O . LEU B 1 6 ? -6.914 -14.773 3.473 1 90.56 6 LEU B O 1
ATOM 905 N N . PRO B 1 7 ? -9.141 -15.195 3.133 1 94.75 7 PRO B N 1
ATOM 906 C CA . PRO B 1 7 ? -8.773 -15.867 1.883 1 94.75 7 PRO B CA 1
ATOM 907 C C . PRO B 1 7 ? -8.227 -14.898 0.834 1 94.75 7 PRO B C 1
ATOM 909 O O . PRO B 1 7 ? -8.32 -13.68 1.007 1 94.75 7 PRO B O 1
ATOM 912 N N . PHE B 1 8 ? -7.582 -15.453 -0.177 1 96.94 8 PHE B N 1
ATOM 913 C CA . PHE B 1 8 ? -7.184 -14.609 -1.297 1 96.94 8 PHE B CA 1
ATOM 914 C C . PHE B 1 8 ? -8.367 -13.812 -1.827 1 96.94 8 PHE B C 1
ATOM 916 O O . PHE B 1 8 ? -9.344 -14.391 -2.309 1 96.94 8 PHE B O 1
ATOM 923 N N . THR B 1 9 ? -8.289 -12.539 -1.747 1 96.56 9 THR B N 1
ATOM 924 C CA . THR B 1 9 ? -9.391 -11.656 -2.109 1 96.56 9 THR B CA 1
ATOM 925 C C . THR B 1 9 ? -8.93 -10.586 -3.096 1 96.56 9 THR B C 1
ATOM 927 O O . THR B 1 9 ? -8.234 -9.648 -2.717 1 96.56 9 THR B O 1
ATOM 930 N N . PRO B 1 10 ? -9.266 -10.758 -4.387 1 97.19 10 PRO B N 1
ATOM 931 C CA . PRO B 1 10 ? -8.992 -9.664 -5.32 1 97.19 10 PRO B CA 1
ATOM 932 C C . PRO B 1 10 ? -9.766 -8.391 -4.984 1 97.19 10 PRO B C 1
ATOM 934 O O . PRO B 1 10 ? -10.906 -8.461 -4.52 1 97.19 10 PRO B O 1
ATOM 937 N N . VAL B 1 11 ? -9.164 -7.301 -5.227 1 97.25 11 VAL B N 1
ATOM 938 C CA . VAL B 1 11 ? -9.789 -6.02 -4.906 1 97.25 11 VAL B CA 1
ATOM 939 C C . VAL B 1 11 ? -9.648 -5.066 -6.09 1 97.25 11 VA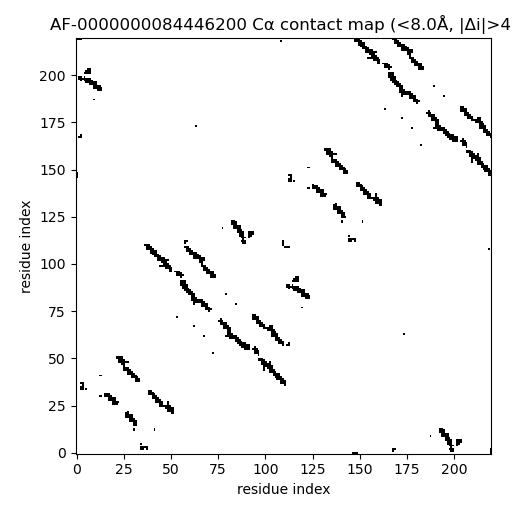L B C 1
ATOM 941 O O . VAL B 1 11 ? -8.547 -4.852 -6.598 1 97.25 11 VAL B O 1
ATOM 944 N N . HIS B 1 12 ? -10.758 -4.547 -6.586 1 97 12 HIS B N 1
ATOM 945 C CA . HIS B 1 12 ? -10.758 -3.34 -7.402 1 97 12 HIS B CA 1
ATOM 946 C C . HIS B 1 12 ? -10.93 -2.094 -6.539 1 97 12 HIS B C 1
ATOM 948 O O . HIS B 1 12 ? -12.055 -1.697 -6.23 1 97 12 HIS B O 1
ATOM 954 N N . TRP B 1 13 ? -9.844 -1.515 -6.207 1 94.75 13 TRP B N 1
ATOM 955 C CA . TRP B 1 13 ? -9.844 -0.501 -5.16 1 94.75 13 TRP B CA 1
ATOM 956 C C . TRP B 1 13 ? -10.773 0.655 -5.52 1 94.75 13 TRP B C 1
ATOM 958 O O . TRP B 1 13 ? -11.477 1.188 -4.656 1 94.75 13 TRP B O 1
ATOM 968 N N . ASP B 1 14 ? -10.773 1.04 -6.781 1 90.62 14 ASP B N 1
ATOM 969 C CA . ASP B 1 14 ? -11.562 2.188 -7.23 1 90.62 14 ASP B CA 1
ATOM 970 C C . ASP B 1 14 ? -13.047 1.842 -7.301 1 90.62 14 ASP B C 1
ATOM 972 O O . ASP B 1 14 ? -13.891 2.729 -7.453 1 90.62 14 ASP B O 1
ATOM 976 N N . ALA B 1 15 ? -13.344 0.612 -7.215 1 94.12 15 ALA B N 1
ATOM 977 C CA . ALA B 1 15 ? -14.734 0.196 -7.348 1 94.12 15 ALA B CA 1
ATOM 978 C C . ALA B 1 15 ? -15.422 0.127 -5.984 1 94.12 15 ALA B C 1
ATOM 980 O O . ALA B 1 15 ? -16.641 -0.001 -5.902 1 94.12 15 ALA B O 1
ATOM 981 N N . LEU B 1 16 ? -14.68 0.119 -4.855 1 96.56 16 LEU B N 1
ATOM 982 C CA . LEU B 1 16 ? -15.258 0.121 -3.52 1 96.56 16 LEU B CA 1
ATOM 983 C C . LEU B 1 16 ? -16.125 1.363 -3.301 1 96.56 16 LEU B C 1
ATOM 985 O O . LEU B 1 16 ? -15.836 2.422 -3.865 1 96.56 16 LEU B O 1
ATOM 989 N N . PRO B 1 17 ? -17.234 1.207 -2.529 1 97.38 17 PRO B N 1
ATOM 990 C CA . PRO B 1 17 ? -18.016 2.408 -2.225 1 97.38 17 PRO B CA 1
ATOM 991 C C . PRO B 1 17 ? -17.188 3.482 -1.517 1 97.38 17 PRO B C 1
ATOM 993 O O . PRO B 1 17 ? -16.344 3.164 -0.687 1 97.38 17 PRO B O 1
ATOM 996 N N . ALA B 1 18 ? -17.531 4.695 -1.89 1 98.06 18 ALA B N 1
ATOM 997 C CA . ALA B 1 18 ? -16.797 5.816 -1.316 1 98.06 18 ALA B CA 1
ATOM 998 C C . ALA B 1 18 ? -17.625 6.527 -0.247 1 98.06 18 ALA B C 1
ATOM 1000 O O . ALA B 1 18 ? -18.844 6.602 -0.348 1 98.06 18 ALA B O 1
ATOM 1001 N N . THR B 1 19 ? -16.984 7.016 0.806 1 98.56 19 THR B N 1
ATOM 1002 C CA . THR B 1 19 ? -17.562 7.961 1.757 1 98.56 19 THR B CA 1
ATOM 1003 C C . THR B 1 19 ? -16.859 9.305 1.672 1 98.56 19 THR B C 1
ATOM 1005 O O . THR B 1 19 ? -15.641 9.367 1.463 1 98.56 19 THR B O 1
ATOM 1008 N N . GLU B 1 20 ? -17.625 10.305 1.85 1 98.5 20 GLU B N 1
ATOM 1009 C CA . GLU B 1 20 ? -17.031 11.641 1.787 1 98.5 20 GLU B CA 1
ATOM 1010 C C . GLU B 1 20 ? -16.766 12.188 3.184 1 98.5 20 GLU B C 1
ATOM 1012 O O . GLU B 1 20 ? -17.594 12.039 4.086 1 98.5 20 GLU B O 1
ATOM 1017 N N . HIS B 1 21 ? -15.625 12.719 3.385 1 98.5 21 HIS B N 1
ATOM 1018 C CA . HIS B 1 21 ? -15.203 13.359 4.629 1 98.5 21 HIS B CA 1
ATOM 1019 C C . HIS B 1 21 ? -14.742 14.789 4.383 1 98.5 21 HIS B C 1
ATOM 1021 O O . HIS B 1 21 ? -13.852 15.023 3.557 1 98.5 21 HIS B O 1
ATOM 1027 N N . LYS B 1 22 ? -15.273 15.695 5.141 1 98.5 22 LYS B N 1
ATOM 1028 C CA . LYS B 1 22 ? -14.906 17.094 4.961 1 98.5 22 LYS B CA 1
ATOM 1029 C C . LYS B 1 22 ? -13.609 17.422 5.699 1 98.5 22 LYS B C 1
ATOM 1031 O O . LYS B 1 22 ? -13.391 16.953 6.812 1 98.5 22 LYS B O 1
ATOM 1036 N N . GLY B 1 23 ? -12.789 18.203 5.031 1 98.56 23 GLY B N 1
ATOM 1037 C CA . GLY B 1 23 ? -11.688 18.859 5.723 1 98.56 23 GLY B CA 1
ATOM 1038 C C . GLY B 1 23 ? -12.039 20.25 6.215 1 98.56 23 GLY B C 1
ATOM 1039 O O . GLY B 1 23 ? -13.203 20.656 6.164 1 98.56 23 GLY B O 1
ATOM 1040 N N . GLU B 1 24 ? -10.961 20.922 6.836 1 98.75 24 GLU B N 1
ATOM 1041 C CA . GLU B 1 24 ? -11.172 22.359 7.023 1 98.75 24 GLU B CA 1
ATOM 1042 C C . GLU B 1 24 ? -11.609 23.016 5.723 1 98.75 24 GLU B C 1
ATOM 1044 O O . GLU B 1 24 ? -12.477 23.891 5.73 1 98.75 24 GLU B O 1
ATOM 1049 N N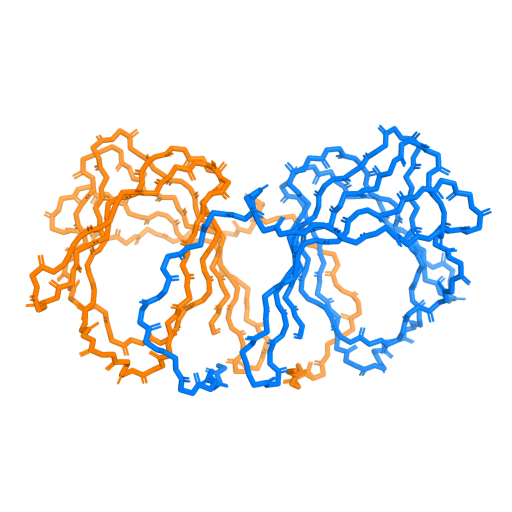 . THR B 1 25 ? -10.93 22.656 4.645 1 98.88 25 THR B N 1
ATOM 1050 C CA . THR B 1 25 ? -11.344 22.953 3.279 1 98.88 25 THR B CA 1
ATOM 1051 C C . THR B 1 25 ? -11.297 21.703 2.408 1 98.88 25 THR B C 1
ATOM 1053 O O . THR B 1 25 ? -10.578 20.75 2.719 1 98.88 25 THR B O 1
ATOM 1056 N N . GLY B 1 26 ? -12.078 21.672 1.359 1 98.75 26 GLY B N 1
ATOM 1057 C CA . GLY B 1 26 ? -12.086 20.547 0.431 1 98.75 26 GLY B CA 1
ATOM 1058 C C . GLY B 1 26 ? -12.68 19.281 1.021 1 98.75 26 GLY B C 1
ATOM 1059 O O . GLY B 1 26 ? -13.344 19.328 2.062 1 98.75 26 GLY B O 1
ATOM 1060 N N . THR B 1 27 ? -12.477 18.234 0.288 1 98.81 27 THR B N 1
ATOM 1061 C CA . THR B 1 27 ? -13.07 16.969 0.695 1 98.81 27 THR B CA 1
ATOM 1062 C C . THR B 1 27 ? -12.109 15.812 0.443 1 98.81 27 THR B C 1
ATOM 1064 O O . THR B 1 27 ? -11.188 15.93 -0.362 1 98.81 27 THR B O 1
ATOM 1067 N N . ALA B 1 28 ? -12.352 14.797 1.234 1 98.81 28 ALA B N 1
ATOM 1068 C CA . ALA B 1 28 ? -11.68 13.516 1.039 1 98.81 28 ALA B CA 1
ATOM 1069 C C . ALA B 1 28 ? -12.688 12.406 0.724 1 98.81 28 ALA B C 1
ATOM 1071 O O . ALA B 1 28 ? -13.719 12.289 1.393 1 98.81 28 ALA B O 1
ATOM 1072 N N . LEU B 1 29 ? -12.398 11.695 -0.329 1 98.69 29 LEU B N 1
ATOM 1073 C CA . LEU B 1 29 ? -13.164 10.484 -0.617 1 98.69 29 LEU B CA 1
ATOM 1074 C C . LEU B 1 29 ? -12.398 9.242 -0.17 1 98.69 29 LEU B C 1
ATOM 1076 O O . LEU B 1 29 ? -11.25 9.031 -0.573 1 98.69 29 LEU B O 1
ATOM 1080 N N . TRP B 1 30 ? -13.062 8.461 0.696 1 98.62 30 TRP B N 1
ATOM 1081 C CA . TRP B 1 30 ? -12.422 7.27 1.24 1 98.62 30 TRP B CA 1
ATOM 1082 C C . TRP B 1 30 ? -13.07 6.004 0.694 1 98.62 30 TRP B C 1
ATOM 1084 O O . TRP B 1 30 ? -14.297 5.855 0.754 1 98.62 30 TRP B O 1
ATOM 1094 N N . ARG B 1 31 ? -12.305 5.168 0.082 1 98.56 31 ARG B N 1
ATOM 1095 C CA . ARG B 1 31 ? -12.68 3.789 -0.22 1 98.56 31 ARG B CA 1
ATOM 1096 C C . ARG B 1 31 ? -11.922 2.807 0.668 1 98.56 31 ARG B C 1
ATOM 1098 O O . ARG B 1 31 ? -10.703 2.695 0.575 1 98.56 31 ARG B O 1
ATOM 1105 N N . THR B 1 32 ? -12.672 2.062 1.553 1 98 32 THR B N 1
ATOM 1106 C CA . THR B 1 32 ? -12.039 1.366 2.666 1 98 32 THR B CA 1
ATOM 1107 C C . THR B 1 32 ? -12.359 -0.125 2.623 1 98 32 THR B C 1
ATOM 1109 O O . THR B 1 32 ? -13.5 -0.515 2.354 1 98 32 THR B O 1
ATOM 1112 N N . LEU B 1 33 ? -11.359 -0.939 2.795 1 96.12 33 LEU B N 1
ATOM 1113 C CA . LEU B 1 33 ? -11.492 -2.365 3.07 1 96.12 33 LEU B CA 1
ATOM 1114 C C . LEU B 1 33 ? -10.891 -2.717 4.426 1 96.12 33 LEU B C 1
ATOM 1116 O O . LEU B 1 33 ? -9.727 -2.406 4.691 1 96.12 33 LEU B O 1
ATOM 1120 N N . ASN B 1 34 ? -11.695 -3.379 5.281 1 94.25 34 ASN B N 1
ATOM 1121 C CA . ASN B 1 34 ? -11.227 -3.791 6.598 1 94.25 34 ASN B CA 1
ATOM 1122 C C . ASN B 1 34 ? -11.008 -5.301 6.668 1 94.25 34 ASN B C 1
ATOM 1124 O O . ASN B 1 34 ? -11.805 -6.074 6.141 1 94.25 34 ASN B O 1
ATOM 1128 N N . ASN B 1 35 ? -9.906 -5.656 7.207 1 90.44 35 ASN B N 1
ATOM 1129 C CA . ASN B 1 35 ? -9.609 -7.039 7.574 1 90.44 35 ASN B CA 1
ATOM 1130 C C . ASN B 1 35 ? -9.078 -7.141 9 1 90.44 35 ASN B C 1
ATOM 1132 O O . ASN B 1 35 ? -7.867 -7.051 9.219 1 90.44 35 ASN B O 1
ATOM 1136 N N . GLY B 1 36 ? -10.023 -7.492 9.953 1 88.88 36 GLY B N 1
ATOM 1137 C CA . GLY B 1 36 ? -9.625 -7.457 11.352 1 88.88 36 GLY B CA 1
ATOM 1138 C C . GLY B 1 36 ? -9.141 -6.09 11.805 1 88.88 36 GLY B C 1
ATOM 1139 O O . GLY B 1 36 ? -9.844 -5.094 11.641 1 88.88 36 GLY B O 1
ATOM 1140 N N . ASP B 1 37 ? -7.887 -6.047 12.242 1 88.38 37 ASP B N 1
ATOM 1141 C CA . ASP B 1 37 ? -7.344 -4.797 12.766 1 88.38 37 ASP B CA 1
ATOM 1142 C C . ASP B 1 37 ? -6.539 -4.062 11.695 1 88.38 37 ASP B C 1
ATOM 1144 O O . ASP B 1 37 ? -5.832 -3.096 12 1 88.38 37 ASP B O 1
ATOM 1148 N N . VAL B 1 38 ? -6.598 -4.539 10.469 1 92.75 38 VAL B N 1
ATOM 1149 C CA . VAL B 1 38 ? -5.902 -3.885 9.367 1 92.75 38 VAL B CA 1
ATOM 1150 C C . VAL B 1 38 ? -6.914 -3.156 8.484 1 92.75 38 VAL B C 1
ATOM 1152 O O . VAL B 1 38 ? -7.922 -3.736 8.07 1 92.75 38 VAL B O 1
ATOM 1155 N N . ARG B 1 39 ? -6.637 -1.945 8.273 1 95.56 39 ARG B N 1
ATOM 1156 C CA . ARG B 1 39 ? -7.453 -1.13 7.379 1 95.56 39 ARG B CA 1
ATOM 1157 C C . ARG B 1 39 ? -6.664 -0.701 6.148 1 95.56 39 ARG B C 1
ATOM 1159 O O . ARG B 1 39 ? -5.523 -0.245 6.262 1 95.56 39 ARG B O 1
ATOM 1166 N N . MET B 1 40 ? -7.23 -0.913 4.953 1 96.75 40 MET B N 1
ATOM 1167 C CA . MET B 1 40 ? -6.695 -0.471 3.668 1 96.75 40 MET B CA 1
ATOM 1168 C C . MET B 1 40 ? -7.625 0.542 3.012 1 96.75 40 MET B C 1
ATOM 1170 O O . MET B 1 40 ? -8.836 0.325 2.939 1 96.75 40 MET B O 1
ATOM 1174 N N . ARG B 1 41 ? -6.996 1.651 2.533 1 97.81 41 ARG B N 1
ATOM 1175 C CA . ARG B 1 41 ? -7.855 2.678 1.951 1 97.81 41 ARG B CA 1
ATOM 1176 C C . ARG B 1 41 ? -7.203 3.303 0.721 1 97.81 41 ARG B C 1
ATOM 1178 O O . ARG B 1 41 ? -5.988 3.521 0.697 1 97.81 41 ARG B O 1
ATOM 1185 N N . VAL B 1 42 ? -8.023 3.547 -0.242 1 98.62 42 VAL B N 1
ATOM 1186 C CA . VAL B 1 42 ? -7.68 4.547 -1.249 1 98.62 42 VAL B CA 1
ATOM 1187 C C . VAL B 1 42 ? -8.383 5.863 -0.93 1 98.62 42 VAL B C 1
ATOM 1189 O O . VAL B 1 42 ? -9.617 5.91 -0.837 1 98.62 42 VAL B O 1
ATOM 1192 N N . VAL B 1 43 ? -7.633 6.867 -0.742 1 98.69 43 VAL B N 1
ATOM 1193 C CA . VAL B 1 43 ? -8.156 8.172 -0.349 1 98.69 43 VAL B CA 1
ATOM 1194 C C . VAL B 1 43 ? -7.859 9.195 -1.439 1 98.69 43 VAL B C 1
ATOM 1196 O O . VAL B 1 43 ? -6.734 9.273 -1.938 1 98.69 43 VAL B O 1
ATOM 1199 N N . GLU B 1 44 ? -8.812 9.906 -1.812 1 98.81 44 GLU B N 1
ATOM 1200 C CA . GLU B 1 44 ? -8.648 11 -2.768 1 98.81 44 GLU B CA 1
ATOM 1201 C C . GLU B 1 44 ? -8.953 12.344 -2.121 1 98.81 44 GLU B C 1
ATOM 1203 O O . GLU B 1 44 ? -10.047 12.555 -1.591 1 98.81 44 GLU B O 1
ATOM 1208 N N . TYR B 1 45 ? -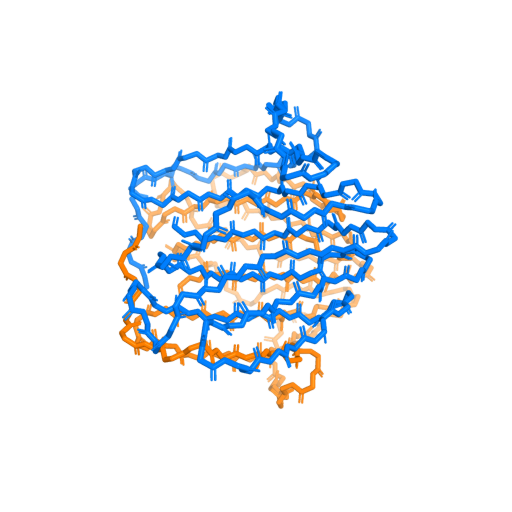8.031 13.172 -2.162 1 98.88 45 TYR B N 1
ATOM 1209 C CA . TYR B 1 45 ? -8.211 14.539 -1.688 1 98.88 45 TYR B CA 1
ATOM 1210 C C . TYR B 1 45 ? -8.539 15.477 -2.842 1 98.88 45 TYR B C 1
ATOM 1212 O O . TYR B 1 45 ? -7.867 15.453 -3.877 1 98.88 45 TYR B O 1
ATOM 1220 N N . SER B 1 46 ? -9.5 16.359 -2.654 1 98.94 46 SER B N 1
ATOM 1221 C CA . SER B 1 46 ? -9.812 17.375 -3.643 1 98.94 46 SER B CA 1
ATOM 1222 C C . SER B 1 46 ? -8.75 18.469 -3.654 1 98.94 46 SER B C 1
ATOM 1224 O O . SER B 1 46 ? -8.031 18.656 -2.67 1 98.94 46 SER B O 1
ATOM 1226 N N . PRO B 1 47 ? -8.625 19.172 -4.848 1 98.88 47 PRO B N 1
ATOM 1227 C CA . PRO B 1 47 ? -7.762 20.359 -4.828 1 98.88 47 PRO B CA 1
ATOM 1228 C C . PRO B 1 47 ? -8.109 21.328 -3.695 1 98.88 47 PRO B C 1
ATOM 1230 O O . PRO B 1 47 ? -9.289 21.578 -3.441 1 98.88 47 PRO B O 1
ATOM 1233 N N . GLY B 1 48 ? -7.168 21.812 -3 1 98.88 48 GLY B N 1
ATOM 1234 C CA . GLY B 1 48 ? -7.371 22.766 -1.922 1 98.88 48 GLY B CA 1
ATOM 1235 C C . GLY B 1 48 ? -7.715 22.109 -0.599 1 98.88 48 GLY B C 1
ATOM 1236 O O . GLY B 1 48 ? -8.031 22.781 0.378 1 98.88 48 GLY B O 1
ATOM 1237 N N . TYR B 1 49 ? -7.648 20.781 -0.458 1 98.94 49 TYR B N 1
ATOM 1238 C CA . TYR B 1 49 ? -7.992 20.047 0.755 1 98.94 49 TYR B CA 1
ATOM 1239 C C . TYR B 1 49 ? -7.016 20.359 1.88 1 98.94 49 TYR B C 1
ATOM 1241 O O . TYR B 1 49 ? -5.801 20.375 1.666 1 98.94 49 TYR B O 1
ATOM 1249 N N . VAL B 1 50 ? -7.52 20.578 3.02 1 98.88 50 VAL B N 1
ATOM 1250 C CA . VAL B 1 50 ? -6.785 20.672 4.277 1 98.88 50 VAL B CA 1
ATOM 1251 C C . VAL B 1 50 ? -7.484 19.828 5.344 1 98.88 50 VAL B C 1
ATOM 1253 O O . VAL B 1 50 ? -8.656 20.047 5.645 1 98.88 50 VAL B O 1
ATOM 1256 N N . ALA B 1 51 ? -6.801 18.859 5.875 1 98.75 51 ALA B N 1
ATOM 1257 C CA . ALA B 1 51 ? -7.383 18.016 6.914 1 98.75 51 ALA B CA 1
ATOM 1258 C C . ALA B 1 51 ? -7.883 18.844 8.086 1 98.75 51 ALA B C 1
ATOM 1260 O O . ALA B 1 51 ? -7.242 19.828 8.477 1 98.75 51 ALA B O 1
ATOM 1261 N N . ASP B 1 52 ? -8.898 18.406 8.742 1 98.56 52 ASP B N 1
ATOM 1262 C CA . ASP B 1 52 ? -9.5 19.172 9.836 1 98.56 52 ASP B CA 1
ATOM 1263 C C . ASP B 1 52 ? -8.945 18.734 11.188 1 98.56 52 ASP B C 1
ATOM 1265 O O . ASP B 1 52 ? -9.516 19.047 12.234 1 98.56 52 ASP B O 1
ATOM 1269 N N . HIS B 1 53 ? -7.926 17.859 11.266 1 98.25 53 HIS B N 1
ATOM 1270 C CA . HIS B 1 53 ? -7.336 17.375 12.508 1 98.25 53 HIS B CA 1
ATOM 1271 C C . HIS B 1 53 ? -5.863 17.031 12.328 1 98.25 53 HIS B C 1
ATOM 1273 O O . HIS B 1 53 ? -5.379 16.938 11.195 1 98.25 53 HIS B O 1
ATOM 1279 N N . TRP B 1 54 ? -5.211 16.922 13.414 1 97.94 54 TRP B N 1
ATOM 1280 C CA . TRP B 1 54 ? -3.865 16.359 13.484 1 97.94 54 TRP B CA 1
ATOM 1281 C C . TRP B 1 54 ? -3.918 14.875 13.844 1 97.94 54 TRP B C 1
ATOM 1283 O O . TRP B 1 54 ? -4.398 14.508 14.922 1 97.94 54 TRP B O 1
ATOM 1293 N N . CYS B 1 55 ? -3.439 14.094 12.875 1 97.38 55 CYS B N 1
ATOM 1294 C CA . CYS B 1 55 ? -3.477 12.656 13.102 1 97.38 55 CYS B CA 1
ATOM 1295 C C . CYS B 1 55 ? -2.234 12.188 13.859 1 97.38 55 CYS B C 1
ATOM 1297 O O . CYS B 1 55 ? -1.12 12.609 13.539 1 97.38 55 CYS B O 1
ATOM 1299 N N . ASP B 1 56 ? -2.408 11.312 14.844 1 96.5 56 ASP B N 1
ATOM 1300 C CA . ASP B 1 56 ? -1.268 10.742 15.555 1 96.5 56 ASP B CA 1
ATOM 1301 C C . ASP B 1 56 ? -1.266 9.219 15.469 1 96.5 56 ASP B C 1
ATOM 1303 O O . ASP B 1 56 ? -0.578 8.555 16.25 1 96.5 56 ASP B O 1
ATOM 1307 N N . ARG B 1 57 ? -2.021 8.719 14.57 1 94.44 57 ARG B N 1
ATOM 1308 C CA . ARG B 1 57 ? -2.066 7.277 14.359 1 94.44 57 ARG B CA 1
ATOM 1309 C C . ARG B 1 57 ? -1.017 6.84 13.344 1 94.44 57 ARG B C 1
ATOM 1311 O O . ARG B 1 57 ? -0.485 7.668 12.602 1 94.44 57 ARG B O 1
ATOM 1318 N N . GLY B 1 58 ? -0.714 5.582 13.383 1 94.44 58 GLY B N 1
ATOM 1319 C CA . GLY B 1 58 ? 0.251 5.004 12.461 1 94.44 58 GLY B CA 1
ATOM 1320 C C . GLY B 1 58 ? -0.319 4.766 11.07 1 94.44 58 GLY B C 1
ATOM 1321 O O . GLY B 1 58 ? -1.472 4.352 10.938 1 94.44 58 GLY B O 1
ATOM 1322 N N . HIS B 1 59 ? 0.511 5.062 10.016 1 94.19 59 HIS B N 1
ATOM 1323 C CA . HIS B 1 59 ? 0.13 4.887 8.625 1 94.19 59 HIS B CA 1
ATOM 1324 C C . HIS B 1 59 ? 1.319 4.445 7.777 1 94.19 59 HIS B C 1
ATOM 1326 O O . HIS B 1 59 ? 2.453 4.859 8.023 1 94.19 59 HIS B O 1
ATOM 1332 N N . ILE B 1 60 ? 1.058 3.625 6.852 1 96.69 60 ILE B N 1
ATOM 1333 C CA . ILE B 1 60 ? 1.89 3.449 5.668 1 96.69 60 ILE B CA 1
ATOM 1334 C C . ILE B 1 60 ? 1.188 4.043 4.449 1 96.69 60 ILE B C 1
ATOM 1336 O O . ILE B 1 60 ? 0.077 3.635 4.102 1 96.69 60 ILE B O 1
ATOM 1340 N N . ILE B 1 61 ? 1.822 5.016 3.793 1 97.56 61 ILE B N 1
ATOM 1341 C CA . ILE B 1 61 ? 1.148 5.727 2.711 1 97.56 61 ILE B CA 1
ATOM 1342 C C . ILE B 1 61 ? 1.971 5.613 1.43 1 97.56 61 ILE B C 1
ATOM 1344 O O . ILE B 1 61 ? 3.197 5.734 1.459 1 97.56 61 ILE B O 1
ATOM 1348 N N . TYR B 1 62 ? 1.391 5.371 0.358 1 98.62 62 TYR B N 1
ATOM 1349 C CA . TYR B 1 62 ? 1.925 5.527 -0.99 1 98.62 62 TYR B CA 1
ATOM 1350 C C . TYR B 1 62 ? 1.132 6.562 -1.776 1 98.62 62 TYR B C 1
ATOM 1352 O O . TYR B 1 62 ? -0.087 6.441 -1.924 1 98.62 62 TYR B O 1
ATOM 1360 N N . VAL B 1 63 ? 1.787 7.609 -2.248 1 98.81 63 VAL B N 1
ATOM 1361 C CA . VAL B 1 63 ? 1.107 8.609 -3.072 1 98.81 63 VAL B CA 1
ATOM 1362 C C . VAL B 1 63 ? 0.962 8.086 -4.5 1 98.81 63 VAL B C 1
ATOM 1364 O O . VAL B 1 63 ? 1.954 7.938 -5.219 1 98.81 63 VAL B O 1
ATOM 1367 N N . LEU B 1 64 ? -0.275 7.836 -4.855 1 98.5 64 LEU B N 1
ATOM 1368 C CA . LEU B 1 64 ? -0.58 7.285 -6.172 1 98.5 64 LEU B CA 1
ATOM 1369 C C . LEU B 1 64 ? -0.563 8.375 -7.238 1 98.5 64 LEU B C 1
ATOM 1371 O O . LEU B 1 64 ? -0.078 8.156 -8.352 1 98.5 64 LEU B O 1
ATOM 1375 N N . GLU B 1 65 ? -1.15 9.469 -6.938 1 98.44 65 GLU B N 1
ATOM 1376 C CA . GLU B 1 65 ? -1.307 10.602 -7.848 1 98.44 65 GLU B CA 1
ATOM 1377 C C . GLU B 1 65 ? -1.263 11.93 -7.098 1 98.44 65 GLU B C 1
ATOM 1379 O O . GLU B 1 65 ? -1.688 12.008 -5.941 1 98.44 65 GLU B O 1
ATOM 1384 N N . GLY B 1 66 ? -0.783 12.977 -7.77 1 98.62 66 GLY B N 1
ATOM 1385 C CA . GLY B 1 66 ? -0.867 14.336 -7.262 1 98.62 66 GLY B CA 1
ATOM 1386 C C . GLY B 1 66 ? 0.228 14.672 -6.266 1 98.62 66 GLY B C 1
ATOM 1387 O O . GLY B 1 66 ? 1.363 14.211 -6.406 1 98.62 66 GLY B O 1
ATOM 1388 N N . MET B 1 67 ? -0.061 15.656 -5.457 1 98.69 67 MET B N 1
ATOM 1389 C CA . MET B 1 67 ? 0.906 16.188 -4.5 1 98.69 67 MET B CA 1
ATOM 1390 C C . MET B 1 67 ? 0.292 16.297 -3.109 1 98.69 67 MET B C 1
ATOM 1392 O O . MET B 1 67 ? -0.796 16.859 -2.949 1 98.69 67 MET B O 1
ATOM 1396 N N . LEU B 1 68 ? 0.938 15.711 -2.135 1 98.81 68 LEU B N 1
ATOM 1397 C CA . LEU B 1 68 ? 0.526 15.742 -0.736 1 98.81 68 LEU B CA 1
ATOM 1398 C C . LEU B 1 68 ? 1.515 16.547 0.103 1 98.81 68 LEU B C 1
ATOM 1400 O O . LEU B 1 68 ? 2.725 16.312 0.033 1 98.81 68 LEU B O 1
ATOM 1404 N N . ARG B 1 69 ? 1.008 17.453 0.772 1 98.81 69 ARG B N 1
ATOM 1405 C CA . ARG B 1 69 ? 1.798 18.125 1.803 1 98.81 69 ARG B CA 1
ATOM 1406 C C . ARG B 1 69 ? 1.468 17.578 3.186 1 98.81 69 ARG B C 1
ATOM 1408 O O . ARG B 1 69 ? 0.303 17.547 3.59 1 98.81 69 ARG B O 1
ATOM 1415 N N . SER B 1 70 ? 2.439 17.078 3.92 1 98.62 70 SER B N 1
ATOM 1416 C CA . SER B 1 70 ? 2.289 16.625 5.297 1 98.62 70 SER B CA 1
ATOM 1417 C C . SER B 1 70 ? 3.039 17.531 6.266 1 98.62 70 SER B C 1
ATOM 1419 O O . SER B 1 70 ? 4.262 17.688 6.168 1 98.62 70 SER B O 1
ATOM 1421 N N . GLU B 1 71 ? 2.336 18.156 7.117 1 98.5 71 GLU B N 1
ATOM 1422 C CA . GLU B 1 71 ? 2.914 19 8.156 1 98.5 71 GLU B CA 1
ATOM 1423 C C . GLU B 1 71 ? 2.908 18.281 9.508 1 98.5 71 GLU B C 1
ATOM 1425 O O . GLU B 1 71 ? 1.947 17.594 9.844 1 98.5 71 GLU B O 1
ATOM 1430 N N . LEU B 1 72 ? 4.062 18.391 10.188 1 98.25 72 LEU B N 1
ATOM 1431 C CA . LEU B 1 72 ? 4.125 17.859 11.539 1 98.25 72 LEU B CA 1
ATOM 1432 C C . LEU B 1 72 ? 4.035 18.969 12.578 1 98.25 72 LEU B C 1
ATOM 1434 O O . LEU B 1 72 ? 4.523 20.078 12.352 1 98.25 72 LEU B O 1
ATOM 1438 N N . LYS B 1 73 ? 3.436 18.641 13.688 1 97.69 73 LYS B N 1
ATOM 1439 C CA . LYS B 1 73 ? 3.215 19.641 14.734 1 97.69 73 LYS B CA 1
ATOM 1440 C C . LYS B 1 73 ? 4.539 20.188 15.25 1 97.69 73 LYS B C 1
ATOM 1442 O O . LYS B 1 73 ? 4.574 21.266 15.852 1 97.69 73 LYS B O 1
ATOM 1447 N N . ASP B 1 74 ? 5.551 19.5 15.102 1 97.31 74 ASP B N 1
ATOM 1448 C CA . ASP B 1 74 ? 6.848 19.969 15.594 1 97.31 74 ASP B CA 1
ATOM 1449 C C . ASP B 1 74 ? 7.5 20.922 14.594 1 97.31 74 ASP B C 1
ATOM 1451 O O . ASP B 1 74 ? 8.664 21.297 14.75 1 97.31 74 ASP B O 1
ATOM 1455 N N . GLY B 1 75 ? 6.816 21.203 13.461 1 97.56 75 GLY B N 1
ATOM 1456 C CA . GLY B 1 75 ? 7.293 22.219 12.539 1 97.56 75 GLY B CA 1
ATOM 1457 C C . GLY B 1 75 ? 7.82 21.656 11.234 1 97.56 75 GLY B C 1
ATOM 1458 O O . GLY B 1 75 ? 7.984 22.375 10.258 1 97.56 75 GLY B O 1
ATOM 1459 N N . ARG B 1 76 ? 8.164 20.359 11.172 1 97.25 76 ARG B N 1
ATOM 1460 C CA . ARG B 1 76 ? 8.617 19.719 9.945 1 97.25 76 ARG B CA 1
ATOM 1461 C C . ARG B 1 76 ? 7.492 19.641 8.914 1 97.25 76 ARG B C 1
ATOM 1463 O O . ARG B 1 76 ? 6.316 19.609 9.281 1 97.25 76 ARG B O 1
ATOM 1470 N N . SER B 1 77 ? 7.84 19.719 7.688 1 98 77 SER B N 1
ATOM 1471 C CA . SER B 1 77 ? 6.895 19.516 6.594 1 98 77 SER B CA 1
ATOM 1472 C C . SER B 1 77 ? 7.566 18.828 5.406 1 98 77 SER B C 1
ATOM 1474 O O . SER B 1 77 ? 8.727 19.109 5.102 1 98 77 SER B O 1
ATOM 1476 N N . VAL B 1 78 ? 6.859 18.016 4.801 1 98.19 78 VAL B N 1
ATOM 1477 C CA . VAL B 1 78 ? 7.359 17.359 3.596 1 98.19 78 VAL B CA 1
ATOM 1478 C C . VAL B 1 78 ? 6.301 17.422 2.496 1 98.19 78 VAL B C 1
ATOM 1480 O O . VAL B 1 78 ? 5.098 17.422 2.781 1 98.19 78 VAL B O 1
ATOM 1483 N N . THR B 1 79 ? 6.742 17.547 1.291 1 98.56 79 THR B N 1
ATOM 1484 C CA . THR B 1 79 ? 5.887 17.422 0.115 1 98.56 79 THR B CA 1
ATOM 1485 C C . THR B 1 79 ? 6.164 16.109 -0.621 1 98.56 79 THR B C 1
ATOM 1487 O O . THR B 1 79 ? 7.312 15.805 -0.942 1 98.56 79 THR B O 1
ATOM 1490 N N . LEU B 1 80 ? 5.129 15.383 -0.858 1 98.38 80 LEU B N 1
ATOM 1491 C CA . LEU B 1 80 ? 5.219 14.062 -1.47 1 98.38 80 LEU B CA 1
ATOM 1492 C C . LEU B 1 80 ? 4.43 14.016 -2.773 1 98.38 80 LEU B C 1
ATOM 1494 O O . LEU B 1 80 ? 3.297 14.5 -2.838 1 98.38 80 LEU B O 1
ATOM 1498 N N . THR B 1 81 ? 5.027 13.492 -3.855 1 98.5 81 THR B N 1
ATOM 1499 C CA . THR B 1 81 ? 4.352 13.32 -5.137 1 98.5 81 THR B CA 1
ATOM 1500 C C . THR B 1 81 ? 4.25 11.836 -5.496 1 98.5 81 THR B C 1
ATOM 1502 O O . THR B 1 81 ? 4.703 10.977 -4.742 1 98.5 81 THR B O 1
ATOM 1505 N N . ALA B 1 82 ? 3.57 11.594 -6.598 1 98.25 82 ALA B N 1
ATOM 1506 C CA . ALA B 1 82 ? 3.395 10.203 -7.016 1 98.25 82 ALA B CA 1
ATOM 1507 C C . ALA B 1 82 ? 4.711 9.438 -6.938 1 98.25 82 ALA B C 1
ATOM 1509 O O . ALA B 1 82 ? 5.75 9.93 -7.383 1 98.25 82 ALA B O 1
ATOM 1510 N N . GLY B 1 83 ? 4.684 8.258 -6.254 1 97.75 83 GLY B N 1
ATOM 1511 C CA . GLY B 1 83 ? 5.891 7.461 -6.09 1 97.75 83 GLY B CA 1
ATOM 1512 C C . GLY B 1 83 ? 6.598 7.719 -4.773 1 97.75 83 GLY B C 1
ATOM 1513 O O . GLY B 1 83 ? 7.543 7.008 -4.422 1 97.75 83 GLY B O 1
ATOM 1514 N N . HIS B 1 84 ? 6.16 8.719 -4.082 1 98.12 84 HIS B N 1
ATOM 1515 C CA . HIS B 1 84 ? 6.633 8.977 -2.727 1 98.12 84 HIS B CA 1
ATOM 1516 C C . HIS B 1 84 ? 5.66 8.422 -1.69 1 98.12 84 HIS B C 1
ATOM 1518 O O . HIS B 1 84 ? 4.664 7.781 -2.043 1 98.12 84 HIS B O 1
ATOM 1524 N N . GLY B 1 85 ? 5.945 8.594 -0.414 1 97.81 85 GLY B N 1
ATOM 1525 C CA . GLY B 1 85 ? 5.098 8.219 0.704 1 97.81 85 GLY B CA 1
ATOM 1526 C C . GLY B 1 85 ? 5.73 8.492 2.055 1 97.81 85 GLY B C 1
ATOM 1527 O O . GLY B 1 85 ? 6.68 9.273 2.152 1 97.81 85 GLY B O 1
ATOM 1528 N N . TYR B 1 86 ? 5.129 7.922 3.072 1 97.62 86 TYR B N 1
ATOM 1529 C CA . TYR B 1 86 ? 5.742 7.953 4.395 1 97.62 86 TYR B CA 1
ATOM 1530 C C . TYR B 1 86 ? 5.238 6.801 5.258 1 97.62 86 TYR B C 1
ATOM 1532 O O . TYR B 1 86 ? 4.234 6.168 4.93 1 97.62 86 TYR B O 1
ATOM 1540 N N . THR B 1 87 ? 5.965 6.492 6.258 1 96.38 87 THR B N 1
ATOM 1541 C CA . THR B 1 87 ? 5.562 5.574 7.316 1 96.38 87 THR B CA 1
ATOM 1542 C C . THR B 1 87 ? 5.691 6.238 8.688 1 96.38 87 THR B C 1
ATOM 1544 O O . THR B 1 87 ? 6.598 7.047 8.906 1 96.38 87 THR B O 1
ATOM 1547 N N . VAL B 1 88 ? 4.77 5.957 9.516 1 96.31 88 VAL B N 1
ATOM 1548 C CA . VAL B 1 88 ? 4.797 6.492 10.875 1 96.31 88 VAL B CA 1
ATOM 1549 C C . VAL B 1 88 ? 4.051 5.555 11.812 1 96.31 88 VAL B C 1
ATOM 1551 O O . VAL B 1 88 ? 3.049 4.941 11.43 1 96.31 88 VAL B O 1
ATOM 1554 N N . SER B 1 89 ? 4.574 5.348 13 1 94.75 89 SER B N 1
ATOM 1555 C CA . SER B 1 89 ? 3.908 4.527 14.008 1 94.75 89 SER B CA 1
ATOM 1556 C C . SER B 1 89 ? 2.861 5.332 14.773 1 94.75 89 SER B C 1
ATOM 1558 O O . SER B 1 89 ? 2.828 6.562 14.68 1 94.75 89 SER B O 1
ATOM 1560 N N . ASP B 1 90 ? 1.964 4.562 15.477 1 94.06 90 ASP B N 1
ATOM 1561 C CA . ASP B 1 90 ? 1.046 5.215 16.406 1 94.06 90 ASP B CA 1
ATOM 1562 C C . ASP B 1 90 ? 1.805 6.074 17.406 1 94.06 90 ASP B C 1
ATOM 1564 O O . ASP B 1 90 ? 2.785 5.625 18 1 94.06 90 ASP B O 1
ATOM 1568 N N . PHE B 1 91 ? 1.27 7.332 17.469 1 92.81 91 PHE B N 1
ATOM 1569 C CA . PHE B 1 91 ? 1.846 8.25 18.438 1 92.81 91 PHE B CA 1
ATOM 1570 C C . PHE B 1 91 ? 3.342 8.422 18.203 1 92.81 91 PHE B C 1
ATOM 1572 O O . PHE B 1 91 ? 4.129 8.438 19.156 1 92.81 91 PHE B O 1
ATOM 1579 N N . GLY B 1 92 ? 3.666 8.414 16.984 1 89.94 92 GLY B N 1
ATOM 1580 C CA . GLY B 1 92 ? 5.055 8.625 16.609 1 89.94 92 GLY B CA 1
ATOM 1581 C C . GLY B 1 92 ? 5.645 9.898 17.188 1 89.94 92 GLY B C 1
ATOM 1582 O O . GLY B 1 92 ? 5.266 10.312 18.297 1 89.94 92 GLY B O 1
ATOM 1583 N N . ASP B 1 93 ? 6.566 10.531 16.484 1 93.69 93 ASP B N 1
ATOM 1584 C CA . ASP B 1 93 ? 7.328 11.672 16.984 1 93.69 93 ASP B CA 1
ATOM 1585 C C . ASP B 1 93 ? 6.449 12.914 17.094 1 93.69 93 ASP B C 1
ATOM 1587 O O . ASP B 1 93 ? 6.609 13.711 18.016 1 93.69 93 ASP B O 1
ATOM 1591 N N . ALA B 1 94 ? 5.586 13.109 16.094 1 96 94 ALA B N 1
ATOM 1592 C CA . ALA B 1 94 ? 4.668 14.25 16.156 1 96 94 ALA B CA 1
ATOM 1593 C C . ALA B 1 94 ? 3.414 13.977 15.328 1 96 94 ALA B C 1
ATOM 1595 O O . ALA B 1 94 ? 3.486 13.352 14.266 1 96 94 ALA B O 1
ATOM 1596 N N . PRO B 1 95 ? 2.283 14.547 15.836 1 97.75 95 PRO B N 1
ATOM 1597 C CA . PRO B 1 95 ? 1.095 14.477 14.984 1 97.75 95 PRO B CA 1
ATOM 1598 C C . PRO B 1 95 ? 1.306 15.141 13.625 1 97.75 95 PRO B C 1
ATOM 1600 O O . PRO B 1 95 ? 2.086 16.094 13.516 1 97.75 95 PRO B O 1
ATOM 1603 N N . HIS B 1 96 ? 0.694 14.633 12.609 1 98.31 96 HIS B N 1
ATOM 1604 C CA . HIS B 1 96 ? 0.857 15.164 11.258 1 98.31 96 HIS B CA 1
ATOM 1605 C C . HIS B 1 96 ? -0.487 15.57 10.656 1 98.31 96 HIS B C 1
ATOM 1607 O O . HIS B 1 96 ? -1.529 15.039 11.047 1 98.31 96 HIS B O 1
ATOM 1613 N N . ARG B 1 97 ? -0.522 16.516 9.75 1 98.69 97 ARG B N 1
ATOM 1614 C CA . ARG B 1 97 ? -1.703 17.031 9.055 1 98.69 97 ARG B CA 1
ATOM 1615 C C . ARG B 1 97 ? -1.488 17.031 7.543 1 98.69 97 ARG B C 1
ATOM 1617 O O . ARG B 1 97 ? -0.452 17.5 7.062 1 98.69 97 ARG B O 1
ATOM 1624 N N . SER B 1 98 ? -2.504 16.531 6.828 1 98.62 98 SER B N 1
ATOM 1625 C CA . SER B 1 98 ? -2.41 16.391 5.379 1 98.62 98 SER B CA 1
ATOM 1626 C C . SER B 1 98 ? -3.078 17.578 4.676 1 98.62 98 SER B C 1
ATOM 1628 O O . SER B 1 98 ? -4.141 18.031 5.098 1 98.62 98 SER B O 1
ATOM 1630 N N . SER B 1 99 ? -2.492 18.062 3.621 1 98.88 99 SER B N 1
ATOM 1631 C CA . SER B 1 99 ? -3.107 19.047 2.727 1 98.88 99 SER B CA 1
ATOM 1632 C C . SER B 1 99 ? -2.6 18.875 1.297 1 98.88 99 SER B C 1
ATOM 1634 O O . SER B 1 99 ? -1.605 18.188 1.062 1 98.88 99 SER B O 1
ATOM 1636 N N . THR B 1 100 ? -3.342 19.453 0.372 1 98.94 100 THR B N 1
ATOM 1637 C CA . THR B 1 100 ? -2.938 19.453 -1.03 1 98.94 100 THR B CA 1
ATOM 1638 C C . THR B 1 100 ? -3.539 20.656 -1.764 1 98.94 100 THR B C 1
ATOM 1640 O O . THR B 1 100 ? -4.688 21.031 -1.516 1 98.94 100 THR B O 1
ATOM 1643 N N . GLU B 1 101 ? -2.787 21.25 -2.594 1 98.69 101 GLU B N 1
ATOM 1644 C CA . GLU B 1 101 ? -3.275 22.359 -3.408 1 98.69 101 GLU B CA 1
ATOM 1645 C C . GLU B 1 101 ? -4.008 21.844 -4.648 1 98.69 101 GLU B C 1
ATOM 1647 O O . GLU B 1 101 ? -5.043 22.391 -5.027 1 98.69 101 GLU B O 1
ATOM 1652 N N . THR B 1 102 ? -3.514 20.812 -5.297 1 98.69 102 THR B N 1
ATOM 1653 C CA . THR B 1 102 ? -3.992 20.438 -6.621 1 98.69 102 THR B CA 1
ATOM 1654 C C . THR B 1 102 ? -4.723 19.094 -6.574 1 98.69 102 THR B C 1
ATOM 1656 O O . THR B 1 102 ? -5.25 18.625 -7.59 1 98.69 102 THR B O 1
ATOM 1659 N N . GLY B 1 103 ? -4.773 18.453 -5.41 1 98.88 103 GLY B N 1
ATOM 1660 C CA . GLY B 1 103 ? -5.355 17.125 -5.277 1 98.88 103 GLY B CA 1
ATOM 1661 C C . GLY B 1 103 ? -4.312 16.031 -5.09 1 98.88 103 GLY B C 1
ATOM 1662 O O . GLY B 1 103 ? -3.146 16.219 -5.438 1 98.88 103 GLY B O 1
ATOM 1663 N N . ALA B 1 104 ? -4.742 14.961 -4.492 1 98.88 104 ALA B N 1
ATOM 1664 C CA . ALA B 1 104 ? -3.877 13.805 -4.285 1 98.88 104 ALA B CA 1
ATOM 1665 C C . ALA B 1 104 ? -4.699 12.523 -4.145 1 98.88 104 ALA B C 1
ATOM 1667 O O . ALA B 1 104 ? -5.848 12.562 -3.701 1 98.88 104 ALA B O 1
ATOM 1668 N N . LYS B 1 105 ? -4.137 11.484 -4.582 1 98.81 105 LYS B N 1
ATOM 1669 C CA . LYS B 1 105 ? -4.668 10.141 -4.363 1 98.81 105 LYS B CA 1
ATOM 1670 C C . LYS B 1 105 ? -3.652 9.258 -3.639 1 98.81 105 LYS B C 1
ATOM 1672 O O . LYS B 1 105 ? -2.482 9.203 -4.023 1 98.81 105 LYS B O 1
ATOM 1677 N N . LEU B 1 106 ? -4.086 8.578 -2.566 1 98.75 106 LEU B N 1
ATOM 1678 C CA . LEU B 1 106 ? -3.195 7.832 -1.684 1 98.75 106 LEU B CA 1
ATOM 1679 C C . LEU B 1 106 ? -3.676 6.395 -1.517 1 98.75 106 LEU B C 1
ATOM 1681 O O . LEU B 1 106 ? -4.883 6.133 -1.52 1 98.75 106 LEU B O 1
ATOM 1685 N N . PHE B 1 107 ? -2.785 5.484 -1.41 1 98.69 107 PHE B N 1
ATOM 1686 C CA . PHE B 1 107 ? -3.045 4.168 -0.84 1 98.69 107 PHE B CA 1
ATOM 1687 C C . PHE B 1 107 ? -2.484 4.07 0.574 1 98.69 107 PHE B C 1
ATOM 1689 O O . PHE B 1 107 ? -1.306 4.348 0.801 1 98.69 107 PHE B O 1
ATOM 1696 N N . ILE B 1 108 ? -3.326 3.803 1.522 1 98 108 ILE B N 1
ATOM 1697 C CA . ILE B 1 108 ? -2.973 3.838 2.938 1 98 108 ILE B CA 1
ATOM 1698 C C . ILE B 1 108 ? -3.244 2.477 3.572 1 98 108 ILE B C 1
ATOM 1700 O O . ILE B 1 108 ? -4.305 1.885 3.355 1 98 108 ILE B O 1
ATOM 1704 N N . VAL B 1 109 ? -2.305 1.957 4.293 1 96.69 109 VAL B N 1
ATOM 1705 C CA . VAL B 1 109 ? -2.484 0.761 5.109 1 96.69 109 VAL B CA 1
ATOM 1706 C C . VAL B 1 109 ? -2.236 1.096 6.578 1 96.69 109 VAL B C 1
ATOM 1708 O O . VAL B 1 109 ? -1.185 1.633 6.934 1 96.69 109 VAL B O 1
ATOM 1711 N N . ASP B 1 110 ? -3.24 0.772 7.395 1 93.25 110 ASP B N 1
ATOM 1712 C CA . ASP B 1 110 ? -3.043 1.03 8.82 1 93.25 110 ASP B CA 1
ATOM 1713 C C . ASP B 1 110 ? -3.939 0.134 9.664 1 93.25 110 ASP B C 1
ATOM 1715 O O . ASP B 1 110 ? -4.867 -0.494 9.148 1 93.25 110 ASP B O 1
#

Secondary structure (DSSP, 8-state):
--PPS---EEEEGGGSPEEEEE-SBSEEEEEEEEETTEEEEEEEEPTT-B-SS-B-S-EEEEEEEEEEEEEETTS-EEEEETTEEEEE-TT-SS-EEEE-SS-EEEEEE-/--PPS---EEEEGGGS-E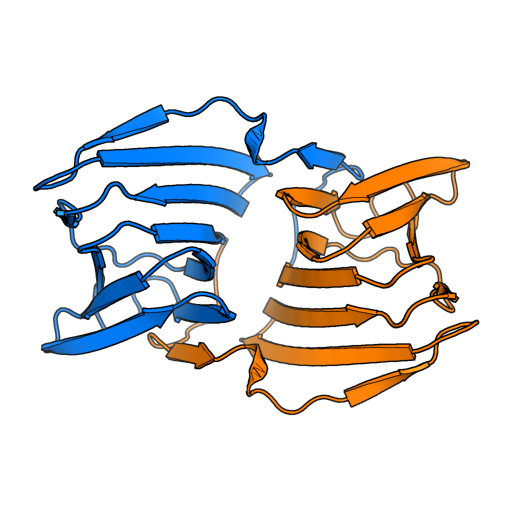EEEE-SBSEEEEEEEEETTEEEEEEEEPTT-B-SS-B-S-EEEEEEEEEEEEEETTS-EEEEETTEEEEE-TT-SS-EEEE-SS-EEEEEE-

Solvent-accessible surface area (backbone atoms only — not comparable to full-atom values): 10614 Å² total; per-residue (Å²): 79,88,53,49,92,34,53,75,39,78,35,55,53,83,72,45,72,69,47,82,44,75,30,73,34,47,37,32,38,39,20,74,49,77,47,83,63,35,37,37,33,44,36,36,38,35,52,50,16,27,50,70,56,69,47,41,66,37,39,38,40,38,29,68,37,52,37,38,35,41,36,30,75,82,68,53,68,48,79,37,37,53,54,18,30,34,36,29,7,56,63,35,76,53,36,33,32,50,31,21,70,80,12,28,29,34,42,34,44,46,78,89,54,51,92,34,53,75,39,77,37,56,55,83,72,45,71,70,47,82,44,75,29,74,33,48,37,33,39,40,19,72,49,77,47,84,64,36,37,38,34,44,36,36,36,33,52,49,17,28,51,70,58,69,45,41,65,37,38,38,40,39,29,66,36,50,38,38,35,41,36,31,76,82,69,53,69,49,78,36,36,54,56,19,30,35,38,29,7,56,63,36,76,54,36,33,32,50,31,22,70,80,12,28,29,34,42,36,44,46

Foldseek 3Di:
DDFADDDDDDDPQVVADWDWDAAVHWIKIWRWDDGVPKIKIKIKTAAFGKHNDFDQAWKWKAWQAAKKWKAFPVGDIDIDGHGDTDTAHRNGPTTIIIGHRHMTIMIMMD/DDFADDDDDDDPQVVADWDWDAAVHWIKIWRWDDGVPKIKIKIKTAAFGKHNDFAQAWKWKAWQAAKKWKAWPVGDIDIDGHGDTDTAHRNGPTTIIIGHRHMTIMIMMD

Nearest PDB structures (foldseek):
  8awp-assembly1_B  TM=8.199E-01  e=8.036E-07  Thermotoga maritima
  8hjy-assembly1_B  TM=8.300E-01  e=5.045E-06  Thermotoga maritima MSB8
  8awn-assembly1_A-2  TM=8.209E-01  e=6.852E-06  Thermotoga maritima
  2i45-assembly4_H  TM=7.980E-01  e=1.330E-05  Neisseria meningitidis
  4rd7-assembly1_A-2  TM=6.823E-01  e=4.301E-05  Salinispora arenicola CNS-205